Protein AF-A0A086ARB7-F1 (afdb_monomer)

Radius of gyration: 19.6 Å; Cα contacts (8 Å, |Δi|>4): 288; chains: 1; bounding box: 45×46×48 Å

Solvent-accessible surface area (backbone atoms only — not comparable to full-atom values): 13184 Å² total; per-residue (Å²): 110,70,73,57,48,52,70,34,78,66,23,42,64,80,48,73,83,58,99,51,58,70,60,54,51,50,50,41,55,60,58,54,72,45,33,45,99,82,70,42,35,29,56,70,51,27,55,55,72,67,57,75,80,54,95,91,54,55,66,73,56,49,53,54,49,46,54,47,56,52,50,54,48,45,71,75,40,42,68,49,48,52,51,47,32,52,52,50,46,52,51,41,35,50,69,74,30,46,77,52,57,39,68,76,69,42,73,69,55,45,70,55,12,50,39,44,41,88,94,38,72,27,30,59,57,58,44,38,59,80,46,68,63,81,18,41,72,34,68,52,102,88,50,93,62,46,23,55,48,34,67,46,48,35,67,53,50,50,53,32,61,78,35,43,86,41,50,42,53,61,41,87,93,14,44,65,59,29,49,37,51,53,51,51,51,50,53,31,49,77,67,71,34,53,50,76,27,57,38,78,60,63,56,79,61,53,72,69,44,72,46,69,45,84,64,93,70,63,39,74,85,70,67,35,85,53,45,49,64,84,134

pLDDT: mean 86.01, std 12.23, range [46.84, 97.94]

Sequence (231 aa):
MLRNYFNSEFGKYIVYNNDQNEGRITDIIKFSQFLDDEFKIHETLLSIQTRKKSVNEEYNHFIKKLYKDEDDFYKENGQIIEDINLILTLIIFSECASFNPHLILGRILFTGCVSAKPGSVAEDIVSNFTNNESGSIFYSSHSNCNGIINWVTSEDLQLLWLDKENLHSAGKDADKYFSDFYKFIEIAIENDLGVISGTNMNEEVLKLIQPPLSVEIDVKELGLENVINYE

Secondary structure (DSSP, 8-state):
-HHHHHTSHHHHHHTTT-TTHHHHHHHHHHHHTTB-TTS-BBHHHHHHHTPPPPTTS-HHHHHHHHHHHHHHHHHHHHHHHHHHHHHHHHHHHHHT---SSEE---HHHHHHHEEE-TTSHHHHHHHHTT---TTBSS--TT----EEEEEE-HHHHHHHHHTGGGEEESSGGGHHHHHHHHHHHHHHHHTT--EEEEES--HHHHTTS--S------TTTTT-SSEE---

Foldseek 3Di:
DLVVCCVDPNVCVLVVDDPCVVVLVVLLVVQQVQADPVNFAGPQQLCLQVDDDDPPDDPVVSVVVSVVSNVVVCVVCVVSLQSCQSSVQLVCQQPPDAVPKDFDDDPCLLVQWKDFAPPFLLRVQSCQLADDDGRTSADDPNHPHFHFRGKAALVSLVSNVVRVVRMDTNDPVRVLSSVLVVVVSVQCNVVRHIDIHGDNYPVVVSVPRPGPDDDDDPCVVVVRDRIDGDD

Structure (mmCIF, N/CA/C/O backbone):
data_AF-A0A086ARB7-F1
#
_entry.id   AF-A0A086ARB7-F1
#
loop_
_atom_site.group_PDB
_atom_site.id
_atom_site.type_symbol
_atom_site.label_atom_id
_atom_site.label_alt_id
_atom_site.label_comp_id
_atom_site.label_asym_id
_atom_site.label_entity_id
_atom_site.label_seq_id
_atom_site.pdbx_PDB_ins_code
_atom_site.Cartn_x
_atom_site.Cartn_y
_atom_site.Cartn_z
_atom_site.occupancy
_atom_site.B_iso_or_equiv
_atom_site.auth_seq_id
_atom_site.auth_comp_id
_atom_site.auth_asym_id
_atom_site.auth_atom_id
_atom_site.pdbx_PDB_model_num
ATOM 1 N N . MET A 1 1 ? -12.750 10.717 -16.735 1.00 55.62 1 MET A N 1
ATOM 2 C CA . MET A 1 1 ? -12.760 10.849 -15.265 1.00 55.62 1 MET A CA 1
ATOM 3 C C . MET A 1 1 ? -11.477 11.519 -14.769 1.00 55.62 1 MET A C 1
ATOM 5 O O . MET A 1 1 ? -11.572 12.670 -14.378 1.00 55.62 1 MET A O 1
ATOM 9 N N . LEU A 1 2 ? -10.286 10.921 -14.934 1.00 58.00 2 LEU A N 1
ATOM 10 C CA . LEU A 1 2 ? -8.979 11.531 -14.586 1.00 58.00 2 LEU A CA 1
ATOM 11 C C . LEU A 1 2 ? -8.789 12.985 -15.063 1.00 58.00 2 LEU A C 1
ATOM 13 O O . LEU A 1 2 ? -8.459 13.859 -14.270 1.00 58.00 2 LEU A O 1
ATOM 17 N N . ARG A 1 3 ? -9.086 13.287 -16.336 1.00 56.94 3 ARG A N 1
ATOM 18 C CA . ARG A 1 3 ? -8.975 14.657 -16.882 1.00 56.94 3 ARG A CA 1
ATOM 19 C C . ARG A 1 3 ? -9.852 15.688 -16.151 1.00 56.94 3 ARG A C 1
ATOM 21 O O . ARG A 1 3 ? -9.500 16.859 -16.110 1.00 56.94 3 ARG A O 1
ATOM 28 N N . ASN A 1 4 ? -10.969 15.265 -15.555 1.00 61.84 4 ASN A N 1
ATOM 29 C CA . ASN A 1 4 ? -11.823 16.151 -14.762 1.00 61.84 4 ASN A CA 1
ATOM 30 C C . ASN A 1 4 ? -11.209 16.424 -13.379 1.00 61.84 4 ASN A C 1
ATOM 32 O O . ASN A 1 4 ? -11.284 17.561 -12.923 1.00 61.84 4 ASN A O 1
ATOM 36 N N . TYR A 1 5 ? -10.536 15.441 -12.764 1.00 64.00 5 TYR A N 1
ATOM 37 C CA . TYR A 1 5 ? -9.796 15.645 -11.510 1.00 64.00 5 TYR A CA 1
ATOM 38 C C . TYR A 1 5 ? -8.651 16.631 -11.682 1.00 64.00 5 TYR A C 1
ATOM 40 O O . TYR A 1 5 ? -8.533 17.552 -10.883 1.00 64.00 5 TYR A O 1
ATOM 48 N N . PHE A 1 6 ? -7.877 16.517 -12.764 1.00 61.50 6 PHE A N 1
ATOM 49 C CA . PHE A 1 6 ? -6.807 17.471 -13.079 1.00 61.50 6 PHE A CA 1
ATOM 50 C C . PHE A 1 6 ? -7.301 18.915 -13.245 1.00 61.50 6 PHE A C 1
ATOM 52 O O . PHE A 1 6 ? -6.565 19.856 -12.962 1.00 61.50 6 PHE A O 1
ATOM 59 N N . ASN A 1 7 ? -8.554 19.098 -13.664 1.00 60.09 7 ASN A N 1
ATOM 60 C CA . ASN A 1 7 ? -9.166 20.415 -13.832 1.00 60.09 7 ASN A CA 1
ATOM 61 C C . ASN A 1 7 ? -9.850 20.951 -12.557 1.00 60.09 7 ASN A C 1
ATOM 63 O O . ASN A 1 7 ? -10.276 22.110 -12.544 1.00 60.09 7 ASN A O 1
ATOM 67 N N . SER A 1 8 ? -9.965 20.138 -11.501 1.00 63.19 8 SER A N 1
ATOM 68 C CA . SER A 1 8 ? -10.552 20.536 -10.214 1.00 63.19 8 SER A CA 1
ATOM 69 C C . SER A 1 8 ? -9.612 21.456 -9.417 1.00 63.19 8 SER A C 1
ATOM 71 O O . SER A 1 8 ? -8.436 21.594 -9.757 1.00 63.19 8 SER A O 1
ATOM 73 N N . GLU A 1 9 ? -10.102 22.097 -8.348 1.00 59.94 9 GLU A N 1
ATOM 74 C CA . GLU A 1 9 ? -9.229 22.873 -7.446 1.00 59.94 9 GLU A CA 1
ATOM 75 C C . GLU A 1 9 ? -8.104 22.012 -6.854 1.00 59.94 9 GLU A C 1
ATOM 77 O O . GLU A 1 9 ? -6.961 22.462 -6.785 1.00 59.94 9 GLU A O 1
ATOM 82 N N . PHE A 1 10 ? -8.388 20.741 -6.557 1.00 58.12 10 PHE A N 1
ATOM 83 C CA . PHE A 1 10 ? -7.388 19.770 -6.111 1.00 58.12 10 PHE A CA 1
ATOM 84 C C . PHE A 1 10 ? -6.388 19.417 -7.216 1.00 58.12 10 PHE A C 1
ATOM 86 O O . PHE A 1 10 ? -5.183 19.402 -6.978 1.00 58.12 10 PHE A O 1
ATOM 93 N N . GLY A 1 11 ? -6.860 19.220 -8.450 1.00 59.78 11 GLY A N 1
ATOM 94 C CA . GLY A 1 11 ? -5.994 19.002 -9.611 1.00 59.78 11 GLY A CA 1
ATOM 95 C C . GLY A 1 11 ? -5.024 20.157 -9.838 1.00 59.78 11 GLY A C 1
ATOM 96 O O . GLY A 1 11 ? -3.844 19.937 -10.083 1.00 59.78 11 GLY A O 1
ATOM 97 N N . LYS A 1 12 ? -5.482 21.399 -9.657 1.00 58.91 12 LYS A N 1
ATOM 98 C CA . LYS A 1 12 ? -4.626 22.589 -9.743 1.00 58.91 12 LYS A CA 1
ATOM 99 C C . LYS A 1 12 ? -3.573 22.638 -8.633 1.00 58.91 12 LYS A C 1
ATOM 101 O O . LYS A 1 12 ? -2.468 23.089 -8.907 1.00 58.91 12 LYS A O 1
ATOM 106 N N . TYR A 1 13 ? -3.875 22.138 -7.432 1.00 56.09 13 TYR A N 1
ATOM 107 C CA . TYR A 1 13 ? -2.914 22.001 -6.326 1.00 56.09 13 TYR A CA 1
ATOM 108 C C . TYR A 1 13 ? -1.808 20.972 -6.613 1.00 56.09 13 TYR A C 1
ATOM 110 O O . TYR A 1 13 ? -0.644 21.233 -6.324 1.00 56.09 13 TYR A O 1
ATOM 118 N N . ILE A 1 14 ? -2.144 19.839 -7.239 1.00 54.81 14 ILE A N 1
ATOM 119 C CA . ILE A 1 14 ? -1.169 18.826 -7.703 1.00 54.81 14 ILE A CA 1
ATOM 120 C C . ILE A 1 14 ? -0.254 19.401 -8.795 1.00 54.81 14 ILE A C 1
ATOM 122 O O . ILE A 1 14 ? 0.923 19.067 -8.918 1.00 54.81 14 ILE A O 1
ATOM 126 N N . VAL A 1 15 ? -0.821 20.281 -9.614 1.00 56.25 15 VAL A N 1
ATOM 127 C CA . VAL A 1 15 ? -0.238 20.755 -10.865 1.00 56.25 15 VAL A CA 1
ATOM 128 C C . VAL A 1 15 ? 0.381 22.154 -10.723 1.00 56.25 15 VAL A C 1
ATOM 130 O O . VAL A 1 15 ? 0.815 22.727 -11.721 1.00 56.25 15 VAL A O 1
ATOM 133 N N . TYR A 1 16 ? 0.481 22.690 -9.497 1.00 46.84 16 TYR A N 1
ATOM 134 C CA . TYR A 1 16 ? 0.706 24.113 -9.171 1.00 46.84 16 TYR A CA 1
ATOM 135 C C . TYR A 1 16 ? 2.022 24.744 -9.686 1.00 46.84 16 TYR A C 1
ATOM 137 O O . TYR A 1 16 ? 2.371 25.842 -9.276 1.00 46.84 16 TYR A O 1
ATOM 145 N N . ASN A 1 17 ? 2.765 24.109 -10.595 1.00 49.75 17 ASN A N 1
ATOM 146 C CA . ASN A 1 17 ? 3.985 24.665 -11.175 1.00 49.75 17 ASN A CA 1
ATOM 147 C C . ASN A 1 17 ? 4.305 24.269 -12.631 1.00 49.75 17 ASN A C 1
ATOM 149 O O . ASN A 1 17 ? 5.446 24.465 -13.035 1.00 49.75 17 ASN A O 1
ATOM 153 N N . ASN A 1 18 ? 3.385 23.720 -13.440 1.00 51.84 18 ASN A N 1
ATOM 154 C CA . ASN A 1 18 ? 3.776 23.257 -14.783 1.00 51.84 18 ASN A CA 1
ATOM 155 C C . ASN A 1 18 ? 2.955 23.822 -15.951 1.00 51.84 18 ASN A C 1
ATOM 157 O O . ASN A 1 18 ? 1.772 23.550 -16.108 1.00 51.84 18 ASN A O 1
ATOM 161 N N . ASP A 1 19 ? 3.647 24.503 -16.867 1.00 54.16 19 ASP A N 1
ATOM 162 C CA . ASP A 1 19 ? 3.143 24.921 -18.183 1.00 54.16 19 ASP A CA 1
ATOM 163 C C . ASP A 1 19 ? 2.970 23.729 -19.166 1.00 54.16 19 ASP A C 1
ATOM 165 O O . ASP A 1 19 ? 2.645 23.919 -20.337 1.00 54.16 19 ASP A O 1
ATOM 169 N N . GLN A 1 20 ? 3.184 22.480 -18.712 1.00 57.81 20 GLN A N 1
ATOM 170 C CA . GLN A 1 20 ? 3.204 21.249 -19.528 1.00 57.81 20 GLN A CA 1
ATOM 171 C C . GLN A 1 20 ? 2.117 20.215 -19.164 1.00 57.81 20 GLN A C 1
ATOM 173 O O . GLN A 1 20 ? 2.318 19.005 -19.297 1.00 57.81 20 GLN A O 1
ATOM 178 N N . ASN A 1 21 ? 0.946 20.670 -18.716 1.00 69.88 21 ASN A N 1
ATOM 179 C CA . ASN A 1 21 ? -0.111 19.798 -18.176 1.00 69.88 21 ASN A CA 1
ATOM 180 C C . ASN A 1 21 ? -0.584 18.701 -19.130 1.00 69.88 21 ASN A C 1
ATOM 182 O O . ASN A 1 21 ? -0.751 17.560 -18.717 1.00 69.88 21 ASN A O 1
ATOM 186 N N . GLU A 1 22 ? -0.755 19.010 -20.413 1.00 75.12 22 GLU A N 1
ATOM 187 C CA . GLU A 1 22 ? -1.252 18.027 -21.384 1.00 75.12 22 GLU A CA 1
ATOM 188 C C . GLU A 1 22 ? -0.227 16.919 -21.686 1.00 75.12 22 GLU A C 1
ATOM 190 O O . GLU A 1 22 ? -0.613 15.765 -21.874 1.00 75.12 22 GLU A O 1
ATOM 195 N N . GLY A 1 23 ? 1.074 17.238 -21.679 1.00 80.69 23 GLY A N 1
ATOM 196 C CA . GLY A 1 23 ? 2.143 16.250 -21.862 1.00 80.69 23 GLY A CA 1
ATOM 197 C C . GLY A 1 23 ? 2.202 15.265 -20.696 1.00 80.69 23 GLY A C 1
ATOM 198 O O . GLY A 1 23 ? 2.057 14.064 -20.901 1.00 80.69 23 GLY A O 1
ATOM 199 N N . ARG A 1 24 ? 2.272 15.785 -19.463 1.00 79.56 24 ARG A N 1
ATOM 200 C CA . ARG A 1 24 ? 2.295 14.960 -18.241 1.00 79.56 24 ARG A CA 1
ATOM 201 C C . ARG A 1 24 ? 1.061 14.072 -18.113 1.00 79.56 24 ARG A C 1
ATOM 203 O O . ARG A 1 24 ? 1.189 12.884 -17.843 1.00 79.56 24 ARG A O 1
ATOM 210 N N . ILE A 1 25 ? -0.134 14.617 -18.363 1.00 79.88 25 ILE A N 1
ATOM 211 C CA . ILE A 1 25 ? -1.379 13.832 -18.349 1.00 79.88 25 ILE A CA 1
ATOM 212 C C . ILE A 1 25 ? -1.323 12.713 -19.396 1.00 79.88 25 ILE A C 1
ATOM 214 O O . ILE A 1 25 ? -1.734 11.589 -19.117 1.00 79.88 25 ILE A O 1
ATOM 218 N N . THR A 1 26 ? -0.810 13.002 -20.595 1.00 85.44 26 THR A N 1
ATOM 219 C CA . THR A 1 26 ? -0.664 11.997 -21.656 1.00 85.44 26 THR A CA 1
ATOM 220 C C . THR A 1 26 ? 0.284 10.875 -21.237 1.00 85.44 26 THR A C 1
ATOM 222 O O . THR A 1 26 ? -0.020 9.708 -21.483 1.00 85.44 26 THR A O 1
ATOM 225 N N . ASP A 1 27 ? 1.400 11.206 -20.595 1.00 88.19 27 ASP A N 1
ATOM 226 C CA . ASP A 1 27 ? 2.392 10.223 -20.159 1.00 88.19 27 ASP A CA 1
ATOM 227 C C . ASP A 1 27 ? 1.869 9.363 -19.003 1.00 88.19 27 AS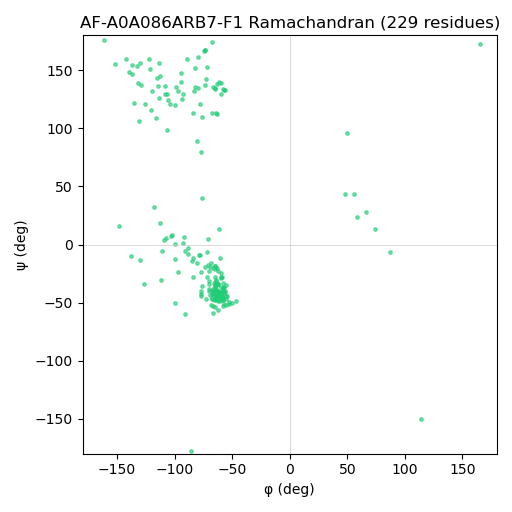P A C 1
ATOM 229 O O . ASP A 1 27 ? 1.998 8.143 -19.057 1.00 88.19 27 ASP A O 1
ATOM 233 N N . ILE A 1 28 ? 1.151 9.957 -18.043 1.00 87.06 28 ILE A N 1
ATOM 234 C CA . ILE A 1 28 ? 0.436 9.220 -16.987 1.00 87.06 28 ILE A CA 1
ATOM 235 C C . ILE A 1 28 ? -0.573 8.243 -17.590 1.00 87.06 28 ILE A C 1
ATOM 237 O O . ILE A 1 28 ? -0.611 7.080 -17.195 1.00 87.06 28 ILE A O 1
ATOM 241 N N . ILE A 1 29 ? -1.383 8.685 -18.559 1.00 87.19 29 ILE A N 1
ATOM 242 C CA . ILE A 1 29 ? -2.377 7.820 -19.209 1.00 87.19 29 ILE A CA 1
ATOM 243 C C . ILE A 1 29 ? -1.691 6.660 -19.934 1.00 87.19 29 ILE A C 1
ATOM 245 O O . ILE A 1 29 ? -2.141 5.528 -19.799 1.00 87.19 29 ILE A O 1
ATOM 249 N N . LYS A 1 30 ? -0.616 6.920 -20.688 1.00 92.25 30 LYS A N 1
ATOM 250 C CA . LYS A 1 30 ? 0.140 5.870 -21.389 1.00 92.25 30 LYS A CA 1
ATOM 251 C C . LYS A 1 30 ? 0.768 4.878 -20.418 1.00 92.25 30 LYS A C 1
ATOM 253 O O . LYS A 1 30 ? 0.667 3.682 -20.644 1.00 92.25 30 LYS A O 1
ATOM 258 N N . PHE A 1 31 ? 1.389 5.365 -19.348 1.00 93.25 31 PHE A N 1
ATOM 259 C CA . PHE A 1 31 ? 1.987 4.518 -18.321 1.00 93.25 31 PHE A CA 1
ATOM 260 C C . PHE A 1 31 ? 0.925 3.651 -17.632 1.00 93.25 31 PHE A C 1
ATOM 262 O O . PHE A 1 31 ? 1.097 2.446 -17.486 1.00 93.25 31 PHE A O 1
ATOM 269 N N . SER A 1 32 ? -0.231 4.240 -17.312 1.00 91.31 32 SER A N 1
ATOM 270 C CA . SER A 1 32 ? -1.340 3.538 -16.654 1.00 91.31 32 SER A CA 1
ATOM 271 C C . SER A 1 32 ? -1.958 2.423 -17.504 1.00 91.31 32 SER A C 1
ATOM 273 O O . SER A 1 32 ? -2.631 1.562 -16.956 1.00 91.31 32 SER A O 1
ATOM 275 N N . GLN A 1 33 ? -1.743 2.401 -18.826 1.00 93.00 33 GLN A N 1
ATOM 276 C CA . GLN A 1 33 ? -2.216 1.309 -19.695 1.00 93.00 33 GLN A CA 1
ATOM 277 C C . GLN A 1 33 ? -1.495 -0.021 -19.448 1.00 93.00 33 GLN A C 1
ATOM 279 O O . GLN A 1 33 ? -1.976 -1.051 -19.912 1.00 93.00 33 GLN A O 1
ATOM 284 N N . PHE A 1 34 ? -0.356 0.009 -18.756 1.00 95.94 34 PHE A N 1
ATOM 285 C CA . PHE A 1 34 ? 0.433 -1.169 -18.391 1.00 95.94 34 PHE A CA 1
ATOM 286 C C . PHE A 1 34 ? 0.332 -1.505 -16.901 1.00 95.94 34 PHE A C 1
ATOM 288 O O . PHE A 1 34 ? 1.062 -2.380 -16.426 1.00 95.94 34 PHE A O 1
ATOM 295 N N . LEU A 1 35 ? -0.523 -0.788 -16.166 1.00 94.25 35 LEU A N 1
ATOM 296 C CA . LEU A 1 35 ? -0.882 -1.152 -14.806 1.00 94.25 35 LEU A CA 1
ATOM 297 C C . LEU A 1 35 ? -1.969 -2.225 -14.823 1.00 9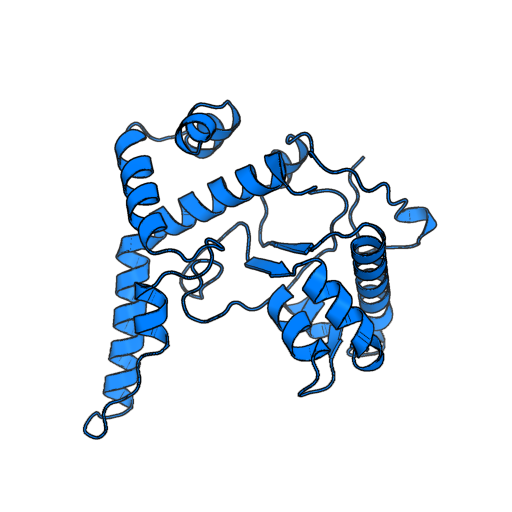4.25 35 LEU A C 1
ATOM 299 O O . LEU A 1 35 ? -2.764 -2.311 -15.760 1.00 94.25 35 LEU A O 1
ATOM 303 N N . ASP A 1 36 ? -1.985 -3.036 -13.776 1.00 93.62 36 ASP A N 1
ATOM 304 C CA . ASP A 1 36 ? -3.074 -3.957 -13.497 1.00 93.62 36 ASP A CA 1
ATOM 305 C C . ASP A 1 36 ? -4.373 -3.227 -13.114 1.00 93.62 36 ASP A C 1
ATOM 307 O O . ASP A 1 36 ? -4.418 -2.005 -12.951 1.00 93.62 36 ASP A O 1
ATOM 311 N N . ASP A 1 37 ? -5.448 -4.000 -12.955 1.00 89.81 37 ASP A N 1
ATOM 312 C CA . ASP A 1 37 ? -6.773 -3.470 -12.613 1.00 89.81 37 ASP A CA 1
ATOM 313 C C . ASP A 1 37 ? -6.796 -2.789 -11.229 1.00 89.81 37 ASP A C 1
ATOM 315 O O . ASP A 1 37 ? -7.663 -1.955 -10.960 1.00 89.81 37 ASP A O 1
ATOM 319 N N . GLU A 1 38 ? -5.824 -3.108 -10.368 1.00 87.88 38 GLU A N 1
ATOM 320 C CA . GLU A 1 38 ? -5.623 -2.470 -9.067 1.00 87.88 38 GLU A CA 1
ATOM 321 C C . GLU A 1 38 ? -4.728 -1.224 -9.124 1.00 87.88 38 GLU A C 1
ATOM 323 O O . GLU A 1 38 ? 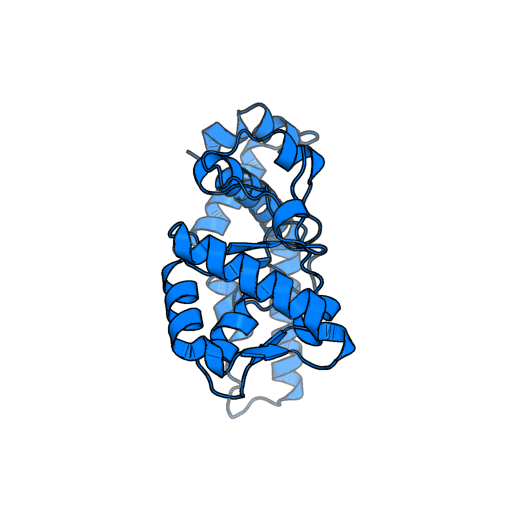-4.552 -0.567 -8.107 1.00 87.88 38 GLU A O 1
ATOM 328 N N . PHE A 1 39 ? -4.167 -0.845 -10.274 1.00 88.62 39 PHE A N 1
ATOM 329 C CA . PHE A 1 39 ? -3.229 0.280 -10.390 1.00 88.62 39 PHE A CA 1
ATOM 330 C C . PHE A 1 39 ? -1.969 0.151 -9.506 1.00 88.62 39 PHE A C 1
ATOM 332 O O . PHE A 1 39 ? -1.340 1.160 -9.178 1.00 88.62 39 PHE A O 1
ATOM 339 N N . LYS A 1 40 ? -1.581 -1.073 -9.129 1.00 89.00 40 LYS A N 1
ATOM 340 C CA . LYS A 1 40 ? -0.394 -1.379 -8.314 1.00 89.00 40 LYS A CA 1
ATOM 341 C C . LYS A 1 40 ? 0.769 -1.846 -9.166 1.00 89.00 40 LYS A C 1
ATOM 343 O O . LYS A 1 40 ? 1.885 -1.353 -9.008 1.00 89.00 40 LYS A O 1
ATOM 348 N N . ILE A 1 41 ? 0.524 -2.818 -10.038 1.00 92.88 41 ILE A N 1
ATOM 349 C CA . ILE A 1 41 ? 1.572 -3.611 -10.676 1.00 92.88 41 ILE A CA 1
ATOM 350 C C . ILE A 1 41 ? 1.764 -3.157 -12.116 1.00 92.88 41 ILE A C 1
ATOM 352 O O . ILE A 1 41 ? 0.851 -3.251 -12.927 1.00 92.88 41 ILE A O 1
ATOM 356 N N . HIS A 1 42 ? 2.973 -2.712 -12.459 1.00 95.56 42 HIS A N 1
ATOM 357 C CA . HIS A 1 42 ? 3.334 -2.368 -13.830 1.00 95.56 42 HIS A CA 1
ATOM 358 C C . HIS A 1 42 ? 3.980 -3.559 -14.547 1.00 95.56 42 HIS A C 1
ATOM 360 O O . HIS A 1 42 ? 5.018 -4.066 -14.113 1.00 95.56 42 HIS A O 1
ATOM 366 N N . GLU A 1 43 ? 3.438 -3.950 -15.705 1.00 96.94 43 GLU A N 1
ATOM 367 C CA . GLU A 1 43 ? 3.850 -5.143 -16.464 1.00 96.94 43 GLU A CA 1
ATOM 368 C C . GLU A 1 43 ? 5.366 -5.190 -16.738 1.00 96.94 43 GLU A C 1
ATOM 370 O O . GLU A 1 43 ? 6.034 -6.186 -16.453 1.00 96.94 43 GLU A O 1
ATOM 375 N N . THR A 1 44 ? 5.942 -4.092 -17.242 1.00 96.19 44 THR A N 1
ATOM 376 C CA . THR A 1 44 ? 7.388 -4.014 -17.519 1.00 96.19 44 THR A CA 1
ATOM 377 C C . THR A 1 44 ? 8.234 -4.205 -16.261 1.00 96.19 44 THR A C 1
ATOM 379 O O . THR A 1 44 ? 9.198 -4.971 -16.286 1.00 96.19 44 THR A O 1
ATOM 382 N N . LEU A 1 45 ? 7.879 -3.547 -15.153 1.00 95.00 45 LEU A N 1
ATOM 383 C CA . LEU A 1 45 ? 8.626 -3.653 -13.901 1.00 95.00 45 LEU A CA 1
ATOM 384 C C . LEU A 1 45 ? 8.526 -5.070 -13.327 1.00 95.00 45 LEU A C 1
ATOM 386 O O . LEU A 1 45 ? 9.541 -5.639 -12.924 1.00 95.00 45 LEU A O 1
ATOM 390 N N . LEU A 1 46 ? 7.334 -5.676 -13.382 1.00 96.06 46 LEU A N 1
ATOM 391 C CA . LEU A 1 46 ? 7.118 -7.071 -13.008 1.00 96.06 46 LEU A CA 1
ATOM 392 C C . LEU A 1 46 ? 8.009 -8.003 -13.838 1.00 96.06 46 LEU A C 1
ATOM 394 O O . LEU A 1 46 ? 8.687 -8.870 -13.283 1.00 96.06 46 LEU A O 1
ATOM 398 N N . SER A 1 47 ? 8.054 -7.816 -15.161 1.00 96.81 47 SER A N 1
ATOM 399 C CA . SER A 1 47 ? 8.885 -8.634 -16.049 1.00 96.81 47 SER A CA 1
ATOM 400 C C . SER A 1 47 ? 10.378 -8.494 -15.754 1.00 96.81 47 SER A C 1
ATOM 402 O O . SER A 1 47 ? 11.118 -9.465 -15.938 1.00 96.81 47 SER A O 1
ATOM 404 N N . ILE A 1 48 ? 10.835 -7.309 -15.342 1.00 95.50 48 ILE A N 1
ATOM 405 C CA . ILE A 1 48 ? 12.221 -7.090 -14.924 1.00 95.50 48 ILE A CA 1
ATOM 406 C C . ILE A 1 48 ? 12.472 -7.874 -13.634 1.00 95.50 48 ILE A C 1
ATOM 408 O O . ILE A 1 48 ? 13.299 -8.785 -13.637 1.00 95.50 48 ILE A O 1
ATOM 412 N N . GLN A 1 49 ? 11.710 -7.590 -12.576 1.00 93.19 49 GLN A N 1
ATOM 413 C CA . GLN A 1 49 ? 11.929 -8.120 -11.224 1.00 93.19 49 GLN A CA 1
ATOM 414 C C . GLN A 1 49 ? 11.762 -9.642 -11.122 1.00 93.19 49 GLN A C 1
ATOM 416 O O . GLN A 1 49 ? 12.455 -10.299 -10.346 1.00 93.19 49 GLN A O 1
ATOM 421 N N . THR A 1 50 ? 10.891 -10.231 -11.943 1.00 95.44 50 THR A N 1
ATOM 422 C CA . THR A 1 50 ? 10.641 -11.684 -11.957 1.00 95.44 50 THR A CA 1
ATOM 423 C C . THR A 1 50 ? 11.501 -12.449 -12.964 1.00 95.44 50 THR A C 1
ATOM 425 O O . THR A 1 50 ? 11.386 -13.678 -13.082 1.00 95.44 50 THR A O 1
ATOM 428 N N . ARG A 1 51 ? 12.388 -11.759 -13.698 1.00 95.44 51 ARG A N 1
ATOM 429 C CA . ARG A 1 51 ? 13.258 -12.390 -14.694 1.00 95.44 51 ARG A CA 1
ATOM 430 C C . ARG A 1 51 ? 14.074 -13.510 -14.054 1.00 95.44 51 ARG A C 1
ATOM 432 O O . ARG A 1 51 ? 14.721 -13.329 -13.029 1.00 95.44 51 ARG A O 1
ATOM 439 N N . LYS A 1 52 ? 14.123 -14.671 -14.709 1.00 95.06 52 LYS A N 1
ATOM 440 C CA . LYS A 1 52 ? 14.936 -15.812 -14.262 1.00 95.06 52 LYS A CA 1
ATOM 441 C C . LYS A 1 52 ? 16.300 -15.816 -14.947 1.00 95.06 52 LYS A C 1
ATOM 443 O O . LYS A 1 52 ? 16.397 -15.574 -16.150 1.00 95.06 52 LYS A O 1
ATOM 448 N N . LYS A 1 53 ? 17.350 -16.141 -14.186 1.00 95.69 53 LYS A N 1
ATOM 449 C CA . LYS A 1 53 ? 18.710 -16.334 -14.709 1.00 95.69 53 LYS A CA 1
ATOM 450 C C . LYS A 1 53 ? 18.718 -17.430 -15.774 1.00 95.69 53 LYS A C 1
ATOM 452 O O . LYS A 1 53 ? 18.195 -18.522 -15.546 1.00 95.69 53 LYS A O 1
ATOM 457 N N . SER A 1 54 ? 19.382 -17.186 -16.900 1.00 93.69 54 SER A N 1
ATOM 458 C CA . SER A 1 54 ? 19.594 -18.240 -17.900 1.00 93.69 54 SER A CA 1
ATOM 459 C C . SER A 1 54 ? 20.617 -19.278 -17.415 1.00 93.69 54 SER A C 1
ATOM 461 O O . SER A 1 54 ? 21.518 -18.970 -16.629 1.00 93.69 54 SER A O 1
ATOM 463 N N . VAL A 1 55 ? 20.526 -20.523 -17.898 1.00 94.06 55 VAL A N 1
ATOM 464 C CA . VAL A 1 55 ? 21.428 -21.621 -17.477 1.00 94.06 55 VAL A CA 1
ATOM 465 C C . VAL A 1 55 ? 22.903 -21.258 -17.701 1.00 94.06 55 VAL A C 1
ATOM 467 O O . VAL A 1 55 ? 23.723 -21.478 -16.815 1.00 94.06 55 VAL A O 1
ATOM 470 N N . ASN A 1 56 ? 23.207 -20.605 -18.826 1.00 94.38 56 ASN A N 1
ATOM 471 C CA . ASN A 1 56 ? 24.570 -20.254 -19.248 1.00 94.38 56 ASN A CA 1
ATOM 472 C C . ASN A 1 56 ? 25.037 -18.858 -18.792 1.00 94.38 56 ASN A C 1
ATOM 474 O O . ASN A 1 56 ? 26.079 -18.385 -19.234 1.00 94.38 56 ASN A O 1
ATOM 478 N N . GLU A 1 57 ? 24.253 -18.162 -17.970 1.00 95.38 57 GLU A N 1
ATOM 479 C CA . GLU A 1 57 ? 24.566 -16.806 -17.516 1.00 95.38 57 GLU A CA 1
ATOM 480 C C . GLU A 1 57 ? 25.226 -16.828 -16.132 1.00 95.38 57 GLU A C 1
ATOM 482 O O . GLU A 1 57 ? 24.730 -17.472 -15.203 1.00 95.38 57 GLU A O 1
ATOM 487 N N . GLU A 1 58 ? 26.327 -16.098 -15.972 1.00 96.06 58 GLU A N 1
ATOM 488 C CA . GLU A 1 58 ? 26.980 -15.908 -14.675 1.00 96.06 58 GLU A CA 1
ATOM 489 C C . GLU A 1 58 ? 26.076 -15.126 -13.713 1.00 96.06 58 GLU A C 1
ATOM 491 O O . GLU A 1 58 ? 25.526 -14.085 -14.076 1.00 96.06 58 GLU A O 1
ATOM 496 N N . TYR A 1 59 ? 25.964 -15.576 -12.459 1.00 95.38 59 TYR A N 1
ATOM 497 C CA . TYR A 1 59 ? 25.080 -14.950 -11.461 1.00 95.38 59 TYR A CA 1
ATOM 498 C C . TYR A 1 59 ? 25.364 -13.451 -11.280 1.00 95.38 59 TYR A C 1
ATOM 500 O O . TYR A 1 59 ? 24.452 -12.628 -11.298 1.00 95.38 59 TYR A O 1
ATOM 508 N N . ASN A 1 60 ? 26.644 -13.080 -11.191 1.00 96.19 60 ASN A N 1
ATOM 509 C CA . ASN A 1 60 ? 27.052 -11.682 -11.041 1.00 96.19 60 ASN A CA 1
ATOM 510 C C . ASN A 1 60 ? 26.686 -10.819 -12.254 1.00 96.19 60 ASN A C 1
ATOM 512 O O . ASN A 1 60 ? 26.457 -9.621 -12.100 1.00 96.19 60 ASN A O 1
ATOM 516 N N . HIS A 1 61 ? 26.662 -11.398 -13.458 1.00 95.44 61 HIS A N 1
ATOM 517 C CA . HIS A 1 61 ? 26.233 -10.683 -14.657 1.00 95.44 61 HIS A CA 1
ATOM 518 C C . HIS A 1 61 ? 24.717 -10.477 -14.644 1.00 95.44 61 HIS A C 1
ATOM 520 O O . HIS A 1 61 ? 24.258 -9.350 -14.820 1.00 95.44 61 HIS A O 1
ATOM 526 N N . PHE A 1 62 ? 23.971 -11.540 -14.340 1.00 96.75 62 PHE A N 1
ATOM 527 C CA . PHE A 1 62 ? 22.516 -11.517 -14.230 1.00 96.75 62 PHE A CA 1
ATOM 528 C C . PHE A 1 62 ? 22.017 -10.461 -13.236 1.00 96.75 62 PHE A C 1
ATOM 530 O O . PHE A 1 62 ? 21.199 -9.617 -13.600 1.00 96.75 62 PHE A O 1
ATOM 537 N N . ILE A 1 63 ? 22.548 -10.461 -12.008 1.00 95.44 63 ILE A N 1
ATOM 538 C CA . ILE A 1 63 ? 22.141 -9.516 -10.958 1.00 95.44 63 ILE A CA 1
ATOM 539 C C . ILE A 1 63 ? 22.497 -8.073 -11.330 1.00 95.44 63 ILE A C 1
ATOM 541 O O . ILE A 1 63 ? 21.671 -7.179 -11.181 1.00 95.44 63 ILE A O 1
ATOM 545 N N . LYS A 1 64 ? 23.694 -7.828 -11.882 1.00 95.69 64 LYS A N 1
ATOM 546 C CA . LYS A 1 64 ? 24.071 -6.482 -12.350 1.00 95.69 64 LYS A CA 1
ATOM 547 C C . LYS A 1 64 ? 23.148 -5.980 -13.452 1.00 95.69 64 LYS A C 1
ATOM 549 O O . LYS A 1 64 ? 22.808 -4.803 -13.466 1.00 95.69 64 LYS A O 1
ATOM 554 N N . LYS A 1 65 ? 22.765 -6.861 -14.377 1.00 95.69 65 LYS A N 1
ATOM 555 C CA . LYS A 1 65 ? 21.825 -6.521 -15.439 1.00 95.69 65 LYS A CA 1
ATOM 556 C C . LYS A 1 65 ? 20.436 -6.245 -14.868 1.00 95.69 65 LYS A C 1
ATOM 558 O O . LYS A 1 65 ? 19.813 -5.292 -15.294 1.00 95.69 65 LYS A O 1
ATOM 563 N N . LEU A 1 66 ? 19.971 -7.048 -13.909 1.00 94.88 66 LEU A N 1
ATOM 564 C CA . LEU A 1 66 ? 18.671 -6.868 -13.256 1.00 94.88 66 LEU A CA 1
ATOM 565 C C . LEU A 1 66 ? 18.576 -5.486 -12.602 1.00 94.88 66 LEU A C 1
ATOM 567 O O . LEU A 1 66 ? 17.691 -4.716 -12.949 1.00 94.88 66 LEU A O 1
ATOM 571 N N . TYR A 1 67 ? 19.550 -5.137 -11.758 1.00 93.44 67 TYR A N 1
ATOM 572 C CA . TYR A 1 67 ? 19.580 -3.824 -11.111 1.00 93.44 67 TYR A CA 1
ATOM 573 C C . TYR A 1 67 ? 19.713 -2.671 -12.097 1.00 93.44 67 TYR A C 1
ATOM 575 O O . TYR A 1 67 ? 19.137 -1.614 -11.872 1.00 93.44 67 TYR A O 1
ATOM 583 N N . LYS A 1 68 ? 20.460 -2.860 -13.190 1.00 95.38 68 LYS A N 1
ATOM 584 C CA . LYS A 1 68 ? 20.543 -1.845 -14.238 1.00 95.38 68 LYS A CA 1
ATOM 585 C C . LYS A 1 68 ? 19.193 -1.638 -14.926 1.00 95.38 68 LYS A C 1
ATOM 587 O O . LYS A 1 68 ? 18.800 -0.498 -15.113 1.00 95.38 68 LYS A O 1
ATOM 592 N N . ASP A 1 69 ? 18.508 -2.718 -15.295 1.00 96.00 69 ASP A N 1
ATOM 593 C CA . ASP A 1 69 ? 17.213 -2.636 -15.973 1.00 96.00 69 ASP A CA 1
ATOM 594 C C . ASP A 1 69 ? 16.157 -1.975 -15.056 1.00 96.00 69 ASP A C 1
ATOM 596 O O . ASP A 1 69 ? 15.364 -1.164 -15.525 1.00 96.00 69 ASP A O 1
ATOM 600 N N . GLU A 1 70 ? 16.181 -2.258 -13.745 1.00 93.44 70 GLU A N 1
ATOM 601 C CA . GLU A 1 70 ? 15.335 -1.568 -12.754 1.00 93.44 70 GLU A CA 1
ATOM 602 C C . GLU A 1 70 ? 15.672 -0.074 -12.635 1.00 93.44 70 GLU A C 1
ATOM 604 O O . GLU A 1 70 ? 14.778 0.767 -12.668 1.00 93.44 70 GLU A O 1
ATOM 609 N N . ASP A 1 71 ? 16.955 0.271 -12.511 1.00 92.81 71 ASP A N 1
ATOM 610 C CA . ASP A 1 71 ? 17.416 1.661 -12.413 1.00 92.81 71 ASP A CA 1
ATOM 611 C C . ASP A 1 71 ? 17.068 2.463 -13.679 1.00 92.81 71 ASP A C 1
ATOM 613 O O . ASP A 1 71 ? 16.585 3.591 -13.586 1.00 92.81 71 ASP A O 1
ATOM 617 N N . ASP A 1 72 ? 17.233 1.869 -14.863 1.00 94.69 72 ASP A N 1
ATOM 618 C CA . ASP A 1 72 ? 16.835 2.477 -16.135 1.00 94.69 72 ASP A CA 1
ATOM 619 C C . ASP A 1 72 ? 15.304 2.695 -16.185 1.00 94.69 72 ASP A C 1
ATOM 621 O O . ASP A 1 72 ? 14.860 3.778 -16.575 1.00 94.69 72 ASP A O 1
ATOM 625 N N . PHE A 1 73 ? 14.495 1.741 -15.698 1.00 94.44 73 PHE A N 1
ATOM 626 C CA . PHE A 1 73 ? 13.037 1.900 -15.595 1.00 94.44 73 PHE A CA 1
ATOM 627 C C . PHE A 1 73 ? 12.640 3.077 -14.692 1.00 94.44 73 PHE A C 1
ATOM 629 O O . PHE A 1 73 ? 11.823 3.908 -15.098 1.00 94.44 73 PHE A O 1
ATOM 636 N N . TYR A 1 74 ? 13.216 3.186 -13.490 1.00 91.12 74 TYR A N 1
ATOM 637 C CA . TYR A 1 74 ? 12.903 4.286 -12.568 1.00 91.12 74 TYR A CA 1
ATOM 638 C C . TYR A 1 74 ? 13.440 5.635 -13.050 1.00 91.12 74 TYR A C 1
ATOM 640 O O . TYR A 1 74 ? 12.806 6.659 -12.812 1.00 91.12 74 TYR A O 1
ATOM 648 N N . LYS A 1 75 ? 14.567 5.668 -13.766 1.00 90.75 75 LYS A N 1
ATOM 649 C CA . LYS A 1 75 ? 15.068 6.902 -14.391 1.00 90.75 75 LYS A CA 1
ATOM 650 C C . LYS A 1 75 ? 14.139 7.425 -15.476 1.00 90.75 75 LYS A C 1
ATOM 652 O O . LYS A 1 75 ? 13.990 8.636 -15.604 1.00 90.75 75 LYS A O 1
ATOM 657 N N . GLU A 1 76 ? 13.539 6.531 -16.255 1.00 91.81 76 GLU A N 1
ATOM 658 C CA . GLU A 1 76 ? 12.608 6.901 -17.320 1.00 91.81 76 GLU A CA 1
ATOM 659 C C . GLU A 1 76 ? 11.224 7.275 -16.772 1.00 91.81 76 GLU A C 1
ATOM 661 O O . GLU A 1 76 ? 10.626 8.249 -17.226 1.00 91.81 76 GLU A O 1
ATOM 666 N N . ASN A 1 77 ? 10.733 6.545 -15.765 1.00 91.00 77 ASN A N 1
ATOM 667 C CA . ASN A 1 77 ? 9.336 6.631 -15.325 1.00 91.00 77 ASN A CA 1
ATOM 668 C C . ASN A 1 77 ? 9.136 7.275 -13.945 1.00 91.00 77 ASN A C 1
ATOM 670 O O . ASN A 1 77 ? 7.997 7.491 -13.539 1.00 91.00 77 ASN A O 1
ATOM 674 N N . GLY A 1 78 ? 10.205 7.604 -13.215 1.00 86.81 78 GLY A N 1
ATOM 675 C CA . GLY A 1 78 ? 10.134 8.034 -11.813 1.00 86.81 78 GLY A CA 1
ATOM 676 C C . GLY A 1 78 ? 9.202 9.221 -11.573 1.00 86.81 78 GLY A C 1
ATOM 677 O O . GLY A 1 78 ? 8.366 9.166 -10.677 1.00 86.81 78 GLY A O 1
ATOM 678 N N . GLN A 1 79 ? 9.260 10.250 -12.424 1.00 84.44 79 GLN A N 1
ATOM 679 C CA . GLN A 1 79 ? 8.357 11.403 -12.305 1.00 84.44 79 GLN A CA 1
ATOM 680 C C . GLN A 1 79 ? 6.890 11.027 -12.555 1.00 84.44 79 GLN A C 1
ATOM 682 O O . GLN A 1 79 ? 5.998 11.551 -11.894 1.00 84.44 79 GLN A O 1
ATOM 687 N N . ILE A 1 80 ? 6.631 10.120 -13.503 1.00 87.38 80 ILE A N 1
ATOM 688 C CA . ILE A 1 80 ? 5.273 9.657 -13.813 1.00 87.38 80 ILE A CA 1
ATOM 689 C C . ILE A 1 80 ? 4.709 8.879 -12.619 1.00 87.38 80 ILE A C 1
ATOM 691 O O . ILE A 1 80 ? 3.558 9.083 -12.246 1.00 87.38 80 ILE A O 1
ATOM 695 N N . ILE A 1 81 ? 5.531 8.036 -11.988 1.00 87.81 81 ILE A N 1
ATOM 696 C CA . ILE A 1 81 ? 5.167 7.279 -10.784 1.00 87.81 81 ILE A CA 1
ATOM 697 C C . ILE A 1 81 ? 4.858 8.225 -9.616 1.00 87.81 81 ILE A C 1
ATOM 699 O O . ILE A 1 81 ? 3.840 8.059 -8.949 1.00 87.81 81 ILE A O 1
ATOM 703 N N . GLU A 1 82 ? 5.688 9.248 -9.384 1.00 83.00 82 GLU A N 1
ATOM 704 C CA . GLU A 1 82 ? 5.424 10.261 -8.352 1.00 83.00 82 GLU A CA 1
ATOM 705 C C . GLU A 1 82 ? 4.098 10.995 -8.591 1.00 83.00 82 GLU A C 1
ATOM 707 O O . GLU A 1 82 ? 3.308 11.175 -7.660 1.00 83.00 82 GLU A O 1
ATOM 712 N N . ASP A 1 83 ? 3.827 11.368 -9.843 1.00 81.31 83 ASP A N 1
ATOM 713 C CA . ASP A 1 83 ? 2.584 12.035 -10.220 1.00 81.31 83 ASP A CA 1
ATOM 714 C C . ASP A 1 83 ? 1.373 11.121 -9.980 1.00 81.31 83 ASP A C 1
ATOM 716 O O . ASP A 1 83 ? 0.390 11.549 -9.369 1.00 81.31 83 ASP A O 1
ATOM 720 N N . ILE A 1 84 ? 1.453 9.855 -10.410 1.00 84.94 84 ILE A N 1
ATOM 721 C CA . ILE A 1 84 ? 0.404 8.850 -10.194 1.00 84.94 84 ILE A CA 1
ATOM 722 C C . ILE A 1 84 ? 0.125 8.669 -8.705 1.00 84.94 84 ILE A C 1
ATOM 724 O O . ILE A 1 84 ? -1.038 8.731 -8.315 1.00 84.94 84 ILE A O 1
ATOM 728 N N . ASN A 1 85 ? 1.153 8.509 -7.868 1.00 82.69 85 ASN A N 1
ATOM 729 C CA . ASN A 1 85 ? 0.970 8.293 -6.430 1.00 82.69 85 ASN A CA 1
ATOM 730 C C . ASN A 1 85 ? 0.214 9.449 -5.771 1.00 82.69 85 ASN A C 1
ATOM 732 O O . ASN A 1 85 ? -0.678 9.224 -4.949 1.00 82.69 85 ASN A O 1
ATOM 736 N N . LEU A 1 86 ? 0.528 10.686 -6.158 1.00 79.56 86 LEU A N 1
ATOM 737 C CA . LEU A 1 86 ? -0.153 11.869 -5.648 1.00 79.56 86 LEU A CA 1
ATOM 738 C C . LEU A 1 86 ? -1.616 11.934 -6.111 1.00 79.56 86 LEU A C 1
ATOM 740 O O . LEU A 1 86 ? -2.513 12.174 -5.303 1.00 79.56 86 LEU A O 1
ATOM 744 N N . ILE A 1 87 ? -1.871 11.706 -7.401 1.00 80.56 87 ILE A N 1
ATOM 745 C CA . ILE A 1 87 ? -3.223 11.778 -7.972 1.00 80.56 87 ILE A CA 1
ATOM 746 C C . ILE A 1 87 ? -4.103 10.654 -7.437 1.00 80.56 87 ILE A C 1
ATOM 748 O O . ILE A 1 87 ? -5.237 10.906 -7.037 1.00 80.56 87 ILE A O 1
ATOM 752 N N . LEU A 1 88 ? -3.587 9.427 -7.419 1.00 84.50 88 LEU A N 1
ATOM 753 C CA . LEU A 1 88 ? -4.321 8.257 -6.963 1.00 84.50 88 LEU A CA 1
ATOM 754 C C . LEU A 1 88 ? -4.702 8.393 -5.490 1.00 84.50 88 LEU A C 1
ATOM 756 O O . LEU A 1 88 ? -5.848 8.125 -5.144 1.00 84.50 88 LEU A O 1
ATOM 760 N N . THR A 1 89 ? -3.790 8.896 -4.652 1.00 85.50 89 THR A N 1
ATOM 761 C CA . THR A 1 89 ? -4.091 9.229 -3.254 1.00 85.50 89 THR A CA 1
ATOM 762 C C . THR A 1 89 ? -5.317 10.140 -3.169 1.00 85.50 89 THR A C 1
ATOM 764 O O . THR A 1 89 ? -6.276 9.838 -2.468 1.00 85.50 89 THR A O 1
ATOM 767 N N . LEU A 1 90 ? -5.337 11.233 -3.929 1.00 81.00 90 LEU A N 1
ATOM 768 C CA . LEU A 1 90 ? -6.445 12.188 -3.878 1.00 81.00 90 LEU A CA 1
ATOM 769 C C . LEU A 1 90 ? -7.753 11.613 -4.425 1.00 81.00 90 LEU A C 1
ATOM 771 O O . LEU A 1 90 ? -8.810 11.867 -3.853 1.00 81.00 90 LEU A O 1
ATOM 775 N N . ILE A 1 91 ? -7.698 10.825 -5.500 1.00 83.75 91 ILE A N 1
ATOM 776 C CA . ILE A 1 91 ? -8.882 10.148 -6.047 1.00 83.75 91 ILE A CA 1
ATOM 777 C C . ILE A 1 91 ? -9.452 9.179 -5.006 1.00 83.75 91 ILE A C 1
ATOM 779 O O . ILE A 1 91 ? -10.640 9.233 -4.708 1.00 83.75 91 ILE A O 1
ATOM 783 N N . ILE A 1 92 ? -8.614 8.342 -4.394 1.00 88.31 92 ILE A N 1
ATOM 784 C CA . ILE A 1 92 ? -9.066 7.346 -3.417 1.00 88.31 92 ILE A CA 1
ATOM 785 C C . ILE A 1 92 ? -9.710 8.014 -2.200 1.00 88.31 92 ILE A C 1
ATOM 787 O O . ILE A 1 92 ? -10.807 7.625 -1.811 1.00 88.31 92 ILE A O 1
ATOM 791 N N . PHE A 1 93 ? -9.091 9.048 -1.626 1.00 87.50 93 PHE A N 1
ATOM 792 C CA . PHE A 1 93 ? -9.659 9.734 -0.458 1.00 87.50 93 PHE A CA 1
ATOM 793 C C . PHE A 1 93 ? -10.861 10.632 -0.782 1.00 87.50 93 PHE A C 1
ATOM 795 O O . PHE A 1 93 ? -11.636 10.938 0.117 1.00 87.50 93 PHE A O 1
ATOM 802 N N . SER A 1 94 ? -11.052 11.046 -2.039 1.00 83.69 94 SER A N 1
ATOM 803 C CA . SER A 1 94 ? -12.258 11.793 -2.438 1.00 83.69 94 SER A CA 1
ATOM 804 C C . SER A 1 94 ? -13.451 10.897 -2.760 1.00 83.69 94 SER A C 1
ATOM 806 O O . SER A 1 94 ? -14.583 11.320 -2.551 1.00 83.69 94 SER A O 1
ATOM 808 N N . GLU A 1 95 ? -13.216 9.665 -3.215 1.00 85.25 95 GLU A N 1
ATOM 809 C CA . GLU A 1 95 ? -14.291 8.792 -3.707 1.00 85.25 95 GLU A CA 1
ATOM 810 C C . GLU A 1 95 ? -14.567 7.569 -2.828 1.00 85.25 95 GLU A C 1
ATOM 812 O O . GLU A 1 95 ? -15.711 7.125 -2.752 1.00 85.25 95 GLU A O 1
ATOM 817 N N . CYS A 1 96 ? -13.553 7.036 -2.135 1.00 88.69 96 CYS A N 1
ATOM 818 C CA . CYS A 1 96 ? -13.624 5.692 -1.555 1.00 88.69 96 CYS A CA 1
ATOM 819 C C . CYS A 1 96 ? -13.054 5.542 -0.136 1.00 88.69 96 CYS A C 1
ATOM 821 O O . CYS A 1 96 ? -13.212 4.473 0.442 1.00 88.69 96 CYS A O 1
ATOM 823 N N . ALA A 1 97 ? -12.358 6.534 0.423 1.00 90.94 97 ALA A N 1
ATOM 824 C CA . ALA A 1 97 ? -11.649 6.380 1.695 1.00 90.94 97 ALA A CA 1
ATOM 825 C C . ALA A 1 97 ? -11.832 7.583 2.621 1.00 90.94 97 ALA A C 1
ATOM 827 O O . ALA A 1 97 ? -12.034 8.706 2.169 1.00 90.94 97 ALA A O 1
ATOM 828 N N . SER A 1 98 ? -11.704 7.351 3.928 1.00 90.25 98 SER A N 1
ATOM 829 C CA . SER A 1 98 ? -11.578 8.420 4.920 1.00 90.25 98 SER A CA 1
ATOM 830 C C . SER A 1 98 ? -10.160 8.457 5.467 1.00 90.25 98 SER A C 1
ATOM 832 O O . SER A 1 98 ? -9.586 7.417 5.782 1.00 90.25 98 SER A O 1
ATOM 834 N N . PHE A 1 99 ? -9.599 9.659 5.596 1.00 88.31 99 PHE A N 1
ATOM 835 C CA . PHE A 1 99 ? -8.303 9.859 6.249 1.00 88.31 99 PHE A CA 1
ATOM 836 C C . PHE A 1 99 ? -8.402 9.792 7.780 1.00 88.31 99 PHE A C 1
ATOM 838 O O . PHE A 1 99 ? -7.418 9.482 8.451 1.00 88.31 99 PHE A O 1
ATOM 845 N N . ASN A 1 100 ? -9.591 10.052 8.331 1.00 88.38 100 ASN A N 1
ATOM 846 C CA . ASN A 1 100 ? -9.858 9.964 9.760 1.00 88.38 100 ASN A CA 1
ATOM 847 C C . ASN A 1 100 ? -10.861 8.848 10.071 1.00 88.38 100 ASN A C 1
ATOM 849 O O . ASN A 1 100 ? -11.901 8.774 9.406 1.00 88.38 100 ASN A O 1
ATOM 853 N N . PRO A 1 101 ? -10.615 8.040 11.111 1.00 90.75 101 PRO A N 1
ATOM 854 C CA . PRO A 1 101 ? -9.376 7.939 11.894 1.00 90.75 101 PRO A CA 1
ATOM 855 C C . PRO A 1 101 ? -8.304 7.095 11.180 1.00 90.75 101 PRO A C 1
ATOM 857 O O . PRO A 1 101 ? -8.626 6.284 10.315 1.00 90.75 101 PRO A O 1
ATOM 860 N N . HIS A 1 102 ? -7.034 7.231 11.571 1.00 92.31 102 HIS A N 1
ATOM 861 C CA . HIS A 1 102 ? -5.946 6.392 11.052 1.00 92.31 102 HIS A CA 1
ATOM 862 C C . HIS A 1 102 ? -4.975 5.932 12.145 1.00 92.31 102 HIS A C 1
ATOM 864 O O . HIS A 1 102 ? -4.695 6.649 13.104 1.00 92.31 102 HIS A O 1
ATOM 870 N N . LEU A 1 103 ? -4.435 4.723 11.987 1.00 93.69 103 LEU A N 1
ATOM 871 C CA . LEU A 1 103 ? -3.381 4.175 12.842 1.00 93.69 103 LEU A CA 1
ATOM 872 C C . LEU A 1 103 ? -2.009 4.693 12.386 1.00 93.69 103 LEU A C 1
ATOM 874 O O . LEU A 1 103 ? -1.695 4.664 11.196 1.00 93.69 103 LEU A O 1
ATOM 878 N N . ILE A 1 104 ? -1.157 5.108 13.326 1.00 90.56 104 ILE A N 1
ATOM 879 C CA . ILE A 1 104 ? 0.229 5.485 13.025 1.00 90.56 104 ILE A CA 1
ATOM 880 C C . ILE A 1 104 ? 0.976 4.261 12.487 1.00 90.56 104 ILE A C 1
ATOM 882 O O . ILE A 1 104 ? 1.255 3.306 13.217 1.00 90.56 104 ILE A O 1
ATOM 886 N N . LEU A 1 105 ? 1.350 4.310 11.211 1.00 82.75 105 LEU A N 1
ATOM 887 C CA . LEU A 1 105 ? 2.092 3.251 10.539 1.00 82.75 105 LEU A CA 1
ATOM 888 C C . LEU A 1 105 ? 3.547 3.684 10.324 1.00 82.75 105 LEU A C 1
ATOM 890 O O . LEU A 1 105 ? 3.876 4.396 9.380 1.00 82.75 105 LEU A O 1
ATOM 894 N N . GLY A 1 106 ? 4.446 3.248 11.205 1.00 77.81 106 GLY A N 1
ATOM 895 C CA . GLY A 1 106 ? 5.889 3.331 10.968 1.00 77.81 106 GLY A CA 1
ATOM 896 C C . GLY A 1 106 ? 6.423 1.942 10.664 1.00 77.81 106 GLY A C 1
ATOM 897 O O . GLY A 1 106 ? 6.159 1.047 11.451 1.00 77.81 106 GLY A O 1
ATOM 898 N N . ARG A 1 107 ? 7.197 1.727 9.588 1.00 70.69 107 ARG A N 1
ATOM 899 C CA . ARG A 1 107 ? 7.674 0.370 9.233 1.00 70.69 107 ARG A CA 1
ATOM 900 C C . ARG A 1 107 ? 8.309 -0.351 10.425 1.00 70.69 107 ARG A C 1
ATOM 902 O O . ARG A 1 107 ? 7.891 -1.449 10.751 1.00 70.69 107 ARG A O 1
ATOM 909 N N . ILE A 1 108 ? 9.247 0.304 11.115 1.00 76.06 108 ILE A N 1
ATOM 910 C CA . ILE A 1 108 ? 9.915 -0.244 12.309 1.00 76.06 108 ILE A CA 1
ATOM 911 C C . ILE A 1 108 ? 8.928 -0.458 13.463 1.00 76.06 108 ILE A C 1
ATOM 913 O O . ILE A 1 108 ? 9.033 -1.460 14.162 1.00 76.06 108 ILE A O 1
ATOM 917 N N . LEU A 1 109 ? 7.982 0.465 13.655 1.00 83.38 109 LEU A N 1
ATOM 918 C CA . LEU A 1 109 ? 6.963 0.375 14.700 1.00 83.38 109 LEU A CA 1
ATOM 919 C C . LEU A 1 109 ? 6.038 -0.819 14.441 1.00 83.38 109 LEU A C 1
ATOM 921 O O . LEU A 1 109 ? 5.930 -1.704 15.274 1.00 83.38 109 LEU A O 1
ATOM 925 N N . PHE A 1 110 ? 5.450 -0.895 13.251 1.00 87.25 110 PHE A N 1
ATOM 926 C CA . PHE A 1 110 ? 4.522 -1.943 12.861 1.00 87.25 110 PHE A CA 1
ATOM 927 C C . PHE A 1 110 ? 5.187 -3.319 12.865 1.00 87.25 110 PHE A C 1
ATOM 929 O O . PHE A 1 110 ? 4.759 -4.190 13.615 1.00 87.25 110 PHE A O 1
ATOM 936 N N . THR A 1 111 ? 6.289 -3.507 12.125 1.00 83.38 111 THR A N 1
ATOM 937 C CA . THR A 1 111 ? 6.988 -4.807 12.089 1.00 83.38 111 THR A CA 1
ATOM 938 C C . THR A 1 111 ? 7.631 -5.169 13.428 1.00 83.38 111 THR A C 1
ATOM 940 O O . THR A 1 111 ? 7.968 -6.324 13.658 1.00 83.38 111 THR A O 1
ATOM 943 N N . GLY A 1 112 ? 7.855 -4.178 14.295 1.00 83.88 112 GLY A N 1
ATOM 944 C CA . GLY A 1 112 ? 8.382 -4.357 15.644 1.00 83.88 112 GLY A CA 1
ATOM 945 C C . GLY A 1 112 ? 7.310 -4.553 16.715 1.00 83.88 112 GLY A C 1
ATOM 946 O O . GLY A 1 112 ? 7.678 -4.814 17.858 1.00 83.88 112 GLY A O 1
ATOM 947 N N . CYS A 1 113 ? 6.020 -4.428 16.380 1.00 91.56 113 CYS A N 1
ATOM 948 C CA . CYS A 1 113 ? 4.926 -4.537 17.346 1.00 91.56 113 CYS A CA 1
ATOM 949 C C . CYS A 1 113 ? 3.851 -5.558 16.969 1.00 91.56 113 CYS A C 1
ATOM 951 O O . CYS A 1 113 ? 3.302 -6.205 17.858 1.00 91.56 113 CYS A O 1
ATOM 953 N N . VAL A 1 114 ? 3.569 -5.730 15.679 1.00 93.62 114 VAL A N 1
ATOM 954 C CA . VAL A 1 114 ? 2.595 -6.691 15.160 1.00 93.62 114 VAL A CA 1
ATOM 955 C C . VAL A 1 114 ? 3.356 -7.849 14.528 1.00 93.62 114 VAL A C 1
ATOM 957 O O . VAL A 1 114 ? 4.210 -7.657 13.665 1.00 93.62 114 VAL A O 1
ATOM 960 N N . SER A 1 115 ? 3.077 -9.064 14.983 1.00 92.50 115 SER A N 1
ATOM 961 C CA . SER A 1 115 ? 3.678 -10.286 14.456 1.00 92.50 115 SER A CA 1
ATOM 962 C C . SER A 1 115 ? 2.614 -11.342 14.206 1.00 92.50 115 SER A C 1
ATOM 964 O O . SER A 1 115 ? 1.558 -11.360 14.837 1.00 92.50 115 SER A O 1
ATOM 966 N N . ALA A 1 116 ? 2.909 -12.228 13.265 1.00 94.81 116 ALA A N 1
ATOM 967 C CA . ALA A 1 116 ? 2.063 -13.351 12.912 1.00 94.81 116 ALA A CA 1
ATOM 968 C C . ALA A 1 116 ? 2.890 -14.637 12.902 1.00 94.81 116 ALA A C 1
ATOM 970 O O . ALA A 1 116 ? 4.117 -14.613 12.773 1.00 94.81 116 ALA A O 1
ATOM 971 N N . LYS A 1 117 ? 2.230 -15.778 13.082 1.00 96.00 117 LYS A N 1
ATOM 972 C CA . LYS A 1 117 ? 2.899 -17.078 13.024 1.00 96.00 117 LYS A CA 1
ATOM 973 C C . LYS A 1 117 ? 3.433 -17.338 11.603 1.00 96.00 117 LYS A C 1
ATOM 975 O O . LYS A 1 117 ? 2.653 -17.224 10.661 1.00 96.00 117 LYS A O 1
ATOM 980 N N . PRO A 1 118 ? 4.687 -17.793 11.439 1.00 94.94 118 PRO A N 1
ATOM 981 C CA . PRO A 1 118 ? 5.219 -18.120 10.121 1.00 94.94 118 PRO A CA 1
ATOM 982 C C . PRO A 1 118 ? 4.381 -19.164 9.365 1.00 94.94 118 PRO A C 1
ATOM 984 O O . PRO A 1 118 ? 4.036 -20.210 9.928 1.00 94.94 118 PRO A O 1
ATOM 987 N N . GLY A 1 119 ? 4.086 -18.889 8.095 1.00 95.06 119 GLY A N 1
ATOM 988 C CA . GLY A 1 119 ? 3.263 -19.692 7.192 1.00 95.06 119 GLY A CA 1
ATOM 989 C C . GLY A 1 119 ? 1.756 -19.637 7.464 1.00 95.06 119 GLY A C 1
ATOM 990 O O . GLY A 1 119 ? 1.036 -20.511 6.982 1.00 95.06 119 GLY A O 1
ATOM 991 N N . SER A 1 120 ? 1.287 -18.691 8.283 1.00 96.81 120 SER A N 1
ATOM 992 C CA . SER A 1 120 ? -0.145 -18.457 8.522 1.00 96.81 120 SER A CA 1
ATOM 993 C C . SER A 1 120 ? -0.725 -17.456 7.520 1.00 96.81 120 SER A C 1
ATOM 995 O O . SER A 1 120 ? 0.009 -16.649 6.955 1.00 96.81 120 SER A O 1
ATOM 997 N N . VAL A 1 121 ? -2.048 -17.470 7.342 1.00 96.25 121 VAL A N 1
ATOM 998 C CA . VAL A 1 121 ? -2.741 -16.486 6.490 1.00 96.25 121 VAL A CA 1
ATOM 999 C C . VAL A 1 121 ? -2.584 -15.086 7.089 1.00 96.25 121 VAL A C 1
ATOM 1001 O O . VAL A 1 121 ? -2.413 -14.105 6.366 1.00 96.25 121 VAL A O 1
ATOM 1004 N N . ALA A 1 122 ? -2.558 -15.000 8.422 1.00 96.19 122 ALA A N 1
ATOM 1005 C CA . ALA A 1 122 ? -2.262 -13.770 9.135 1.00 96.19 122 ALA A CA 1
ATOM 1006 C C . ALA A 1 122 ? -0.885 -13.183 8.776 1.00 96.19 122 ALA A C 1
ATOM 1008 O O . ALA A 1 122 ? -0.767 -11.965 8.687 1.00 96.19 122 ALA A O 1
ATOM 1009 N N . GLU A 1 123 ? 0.148 -14.006 8.553 1.00 94.81 123 GLU A N 1
ATOM 1010 C CA . GLU A 1 123 ? 1.473 -13.513 8.142 1.00 94.81 123 GLU A CA 1
ATOM 1011 C C . GLU A 1 123 ? 1.428 -12.875 6.758 1.00 94.81 123 GLU A C 1
ATOM 1013 O O . GLU A 1 123 ? 1.909 -11.749 6.602 1.00 94.81 123 GLU A O 1
ATOM 1018 N N . ASP A 1 124 ? 0.804 -13.549 5.794 1.00 93.44 124 ASP A N 1
ATOM 1019 C CA . ASP A 1 124 ? 0.684 -13.050 4.426 1.00 93.44 124 ASP A CA 1
ATOM 1020 C C . ASP A 1 124 ? -0.037 -11.690 4.408 1.00 93.44 124 ASP A C 1
ATOM 1022 O O . ASP A 1 124 ? 0.481 -10.714 3.861 1.00 93.44 124 ASP A O 1
ATOM 1026 N N . ILE A 1 125 ? -1.171 -11.574 5.106 1.00 95.12 125 ILE A N 1
ATOM 1027 C CA . ILE A 1 125 ? -1.957 -10.330 5.148 1.00 95.12 125 ILE A CA 1
ATOM 1028 C C . ILE A 1 125 ? -1.235 -9.226 5.932 1.00 95.12 125 ILE A C 1
ATOM 1030 O O . ILE A 1 125 ? -1.187 -8.085 5.473 1.00 95.12 125 ILE A O 1
ATOM 1034 N N . VAL A 1 126 ? -0.631 -9.531 7.089 1.00 93.31 126 VAL A N 1
ATOM 1035 C CA . VAL A 1 126 ? 0.162 -8.548 7.859 1.00 93.31 126 VAL A CA 1
ATOM 1036 C C . VAL A 1 126 ? 1.326 -8.017 7.024 1.00 93.31 126 VAL A C 1
ATOM 1038 O O . VAL A 1 126 ? 1.652 -6.829 7.097 1.00 93.31 126 VAL A O 1
ATOM 1041 N N . SER A 1 127 ? 1.937 -8.864 6.193 1.00 90.06 127 SER A N 1
ATOM 1042 C CA . SER A 1 127 ? 3.024 -8.447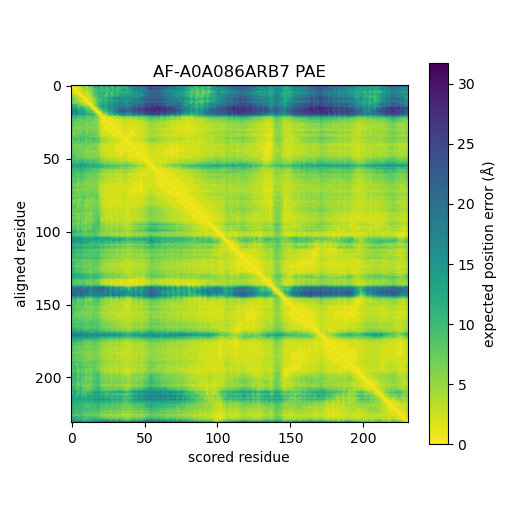 5.311 1.00 90.06 127 SER A CA 1
ATOM 1043 C C . SER A 1 127 ? 2.575 -7.382 4.299 1.00 90.06 127 SER A C 1
ATOM 1045 O O . SER A 1 127 ? 3.340 -6.448 4.038 1.00 90.06 127 SER A O 1
ATOM 1047 N N . ASN A 1 128 ? 1.323 -7.439 3.831 1.00 90.19 128 ASN A N 1
ATOM 1048 C CA . ASN A 1 128 ? 0.766 -6.511 2.843 1.00 90.19 128 ASN A CA 1
ATOM 1049 C C . ASN A 1 128 ? 0.568 -5.086 3.378 1.00 90.19 128 ASN A C 1
ATOM 1051 O O . ASN A 1 128 ? 0.538 -4.144 2.594 1.00 90.19 128 ASN A O 1
ATOM 1055 N N . PHE A 1 129 ? 0.514 -4.874 4.697 1.00 90.00 129 PHE A N 1
ATOM 1056 C CA . PHE A 1 129 ? 0.454 -3.516 5.262 1.00 90.00 129 PHE A CA 1
ATOM 1057 C C . PHE A 1 129 ? 1.726 -2.697 4.992 1.00 90.00 129 PHE A C 1
ATOM 1059 O O . PHE A 1 129 ? 1.688 -1.470 4.967 1.00 90.00 129 PHE A O 1
ATOM 1066 N N . THR A 1 130 ? 2.882 -3.350 4.835 1.00 83.81 130 THR A N 1
ATOM 1067 C CA . THR A 1 130 ? 4.177 -2.645 4.734 1.00 83.81 130 THR A CA 1
ATOM 1068 C C . THR A 1 130 ? 5.040 -3.068 3.557 1.00 83.81 130 THR A C 1
ATOM 1070 O O . THR A 1 130 ? 6.016 -2.380 3.252 1.00 83.81 130 THR A O 1
ATOM 1073 N N . ASN A 1 131 ? 4.705 -4.179 2.905 1.00 83.06 131 ASN A N 1
ATOM 1074 C CA . ASN A 1 131 ? 5.417 -4.682 1.745 1.00 83.06 131 ASN A CA 1
ATOM 1075 C C . ASN A 1 131 ? 4.536 -4.610 0.504 1.00 83.06 131 ASN A C 1
ATOM 1077 O O . ASN A 1 131 ? 3.307 -4.626 0.574 1.00 83.06 131 ASN A O 1
ATOM 1081 N N . ASN A 1 132 ? 5.225 -4.572 -0.628 1.00 82.81 132 ASN A N 1
ATOM 1082 C CA . ASN A 1 132 ? 4.633 -4.586 -1.945 1.00 82.81 132 ASN A CA 1
ATOM 1083 C C . ASN A 1 132 ? 5.155 -5.772 -2.739 1.00 82.81 132 ASN A C 1
ATOM 1085 O O . ASN A 1 132 ? 6.286 -6.230 -2.544 1.00 82.81 132 ASN A O 1
ATOM 1089 N N . GLU A 1 133 ? 4.319 -6.245 -3.650 1.00 86.50 133 GLU A N 1
ATOM 1090 C CA . GLU A 1 133 ? 4.667 -7.329 -4.550 1.00 86.50 133 GLU A CA 1
ATOM 1091 C C . GLU A 1 133 ? 5.622 -6.863 -5.660 1.00 86.50 133 GLU A C 1
ATOM 1093 O O . GLU A 1 133 ? 5.838 -5.669 -5.894 1.00 86.50 133 GLU A O 1
ATOM 1098 N N . SER A 1 134 ? 6.213 -7.832 -6.365 1.00 90.38 134 SER A N 1
ATOM 1099 C CA . SER A 1 134 ? 7.029 -7.533 -7.545 1.00 90.38 134 SER A CA 1
ATOM 1100 C C . SER A 1 134 ? 6.192 -6.816 -8.603 1.00 90.38 134 SER A C 1
ATOM 1102 O O . SER A 1 134 ? 5.059 -7.190 -8.866 1.00 90.38 134 SER A O 1
ATOM 1104 N N . GLY A 1 135 ? 6.769 -5.807 -9.242 1.00 91.12 135 GLY A N 1
ATOM 1105 C CA . GLY A 1 135 ? 6.118 -4.956 -10.226 1.00 91.12 135 GLY A CA 1
ATOM 1106 C C . GLY A 1 135 ? 5.382 -3.762 -9.630 1.00 91.12 135 GLY A C 1
ATOM 1107 O O . GLY A 1 135 ? 4.941 -2.914 -10.402 1.00 91.12 135 GLY A O 1
ATOM 1108 N N . SER A 1 136 ? 5.282 -3.658 -8.301 1.00 90.62 136 SER A N 1
ATOM 1109 C CA . SER A 1 136 ? 4.642 -2.518 -7.648 1.00 90.62 136 SER A CA 1
ATOM 1110 C C . SER A 1 136 ? 5.322 -1.198 -7.993 1.00 90.62 136 SER A C 1
ATOM 1112 O O . SER A 1 136 ? 6.535 -1.049 -7.825 1.00 90.62 136 SER A O 1
ATOM 1114 N N . ILE A 1 137 ? 4.523 -0.219 -8.417 1.00 88.00 137 ILE A N 1
ATOM 1115 C CA . ILE A 1 137 ? 4.967 1.171 -8.589 1.00 88.00 137 ILE A CA 1
ATOM 1116 C C . ILE A 1 137 ? 4.992 1.942 -7.262 1.00 88.00 137 ILE A C 1
ATOM 1118 O O . ILE A 1 137 ? 5.620 2.997 -7.162 1.00 88.00 137 ILE A O 1
ATOM 1122 N N . PHE A 1 138 ? 4.330 1.410 -6.232 1.00 80.75 138 PHE A N 1
ATOM 1123 C CA . PHE A 1 138 ? 4.345 1.953 -4.882 1.00 80.75 138 PHE A CA 1
ATOM 1124 C C . PHE A 1 138 ? 5.592 1.465 -4.136 1.00 80.75 138 PHE A C 1
ATOM 1126 O O . PHE A 1 138 ? 5.890 0.270 -4.133 1.00 80.75 138 PHE A O 1
ATOM 1133 N N . TYR A 1 139 ? 6.295 2.397 -3.483 1.00 66.56 139 TYR A N 1
ATOM 1134 C CA . TYR A 1 139 ? 7.446 2.176 -2.596 1.00 66.56 139 TYR A CA 1
ATOM 1135 C C . TYR A 1 139 ? 8.568 1.277 -3.170 1.00 66.56 139 TYR A C 1
ATOM 1137 O O . TYR A 1 139 ? 8.561 0.057 -3.017 1.00 66.56 139 TYR A O 1
ATOM 1145 N N . SER A 1 140 ? 9.610 1.894 -3.739 1.00 56.97 140 SER A N 1
ATOM 1146 C CA . SER A 1 140 ? 10.875 1.225 -4.085 1.00 56.97 140 SER A CA 1
ATOM 1147 C C . SER A 1 140 ? 12.081 1.886 -3.408 1.00 56.97 140 SER A C 1
ATOM 1149 O O . SER A 1 140 ? 12.042 3.061 -3.038 1.00 56.97 140 SER A O 1
ATOM 1151 N N . SER A 1 141 ? 13.200 1.161 -3.299 1.00 51.00 141 SER A N 1
ATOM 1152 C CA . SER A 1 141 ? 14.473 1.693 -2.778 1.00 51.00 141 SER A CA 1
ATOM 1153 C C . SER A 1 141 ? 15.050 2.860 -3.591 1.00 51.00 141 SER A C 1
ATOM 1155 O O . SER A 1 141 ? 15.985 3.511 -3.129 1.00 51.00 141 SER A O 1
ATOM 1157 N N . HIS A 1 142 ? 14.511 3.120 -4.784 1.00 49.94 142 HIS A N 1
ATOM 1158 C CA . HIS A 1 142 ? 14.966 4.157 -5.711 1.00 49.94 142 HIS A CA 1
ATOM 1159 C C . HIS A 1 142 ? 13.984 5.330 -5.826 1.00 49.94 142 HIS A C 1
ATOM 1161 O O . HIS A 1 142 ? 14.215 6.244 -6.613 1.00 49.94 142 HIS A O 1
ATOM 1167 N N . SER A 1 143 ? 12.903 5.325 -5.045 1.00 52.12 143 SER A N 1
ATOM 1168 C CA . SER A 1 143 ? 11.848 6.330 -5.130 1.00 52.12 143 SER A CA 1
ATOM 1169 C C . SER A 1 143 ? 11.680 7.089 -3.817 1.00 52.12 143 SER A C 1
ATOM 1171 O O . SER A 1 143 ? 11.517 6.472 -2.764 1.00 52.12 143 SER A O 1
ATOM 1173 N N . ASN A 1 144 ? 11.620 8.422 -3.880 1.00 55.34 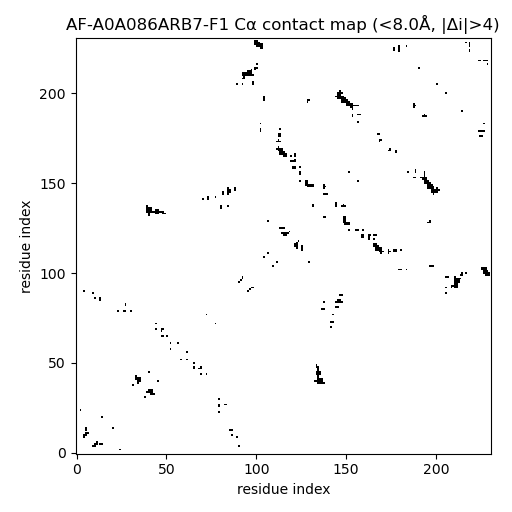144 ASN A N 1
ATOM 1174 C CA . ASN A 1 144 ? 11.189 9.282 -2.769 1.00 55.34 144 ASN A CA 1
ATOM 1175 C C . ASN A 1 144 ? 9.655 9.240 -2.609 1.00 55.34 144 ASN A C 1
ATOM 1177 O O . ASN A 1 144 ? 9.018 10.277 -2.427 1.00 55.34 144 ASN A O 1
ATOM 1181 N N . CYS A 1 145 ? 9.040 8.061 -2.755 1.00 60.59 145 CYS A N 1
ATOM 1182 C CA . CYS A 1 145 ? 7.590 7.944 -2.837 1.00 60.59 145 CYS A CA 1
ATOM 1183 C C . CYS A 1 145 ? 6.940 8.396 -1.529 1.00 60.59 145 CYS A C 1
ATOM 1185 O O . CYS A 1 145 ? 7.072 7.747 -0.493 1.00 60.59 145 CYS A O 1
ATOM 1187 N N . ASN A 1 146 ? 6.206 9.500 -1.628 1.00 75.06 146 ASN A N 1
ATOM 1188 C CA . ASN A 1 146 ? 5.174 9.905 -0.688 1.00 75.06 146 ASN A CA 1
ATOM 1189 C C . ASN A 1 146 ? 3.831 9.394 -1.227 1.00 75.06 146 ASN A C 1
ATOM 1191 O O . ASN A 1 146 ? 3.645 9.335 -2.446 1.00 75.06 146 ASN A O 1
ATOM 1195 N N . GLY A 1 147 ? 2.897 9.048 -0.347 1.00 81.88 147 GLY A N 1
ATOM 1196 C CA . GLY A 1 147 ? 1.586 8.531 -0.738 1.00 81.88 147 GLY A CA 1
ATOM 1197 C C . GLY A 1 147 ? 1.373 7.078 -0.326 1.00 81.88 147 GLY A C 1
ATOM 1198 O O . GLY A 1 147 ? 1.899 6.617 0.688 1.00 81.88 147 GLY A O 1
ATOM 1199 N N . ILE A 1 148 ? 0.572 6.367 -1.111 1.00 87.44 148 ILE A N 1
ATOM 1200 C CA . ILE A 1 148 ? 0.146 4.994 -0.830 1.00 87.44 148 ILE A CA 1
ATOM 1201 C C . ILE A 1 148 ? 1.335 4.025 -0.891 1.00 87.44 148 ILE A C 1
ATOM 1203 O O . ILE A 1 148 ? 2.165 4.083 -1.797 1.00 87.44 148 ILE A O 1
ATOM 1207 N N . ILE A 1 149 ? 1.395 3.131 0.095 1.00 86.88 149 ILE A N 1
ATOM 1208 C CA . ILE A 1 149 ? 2.260 1.951 0.105 1.00 86.88 149 ILE A CA 1
ATOM 1209 C C . ILE A 1 149 ? 1.482 0.787 -0.502 1.00 86.88 149 ILE A C 1
ATOM 1211 O O . ILE A 1 149 ? 1.916 0.256 -1.513 1.00 86.88 149 ILE A O 1
ATOM 1215 N N . ASN A 1 150 ? 0.349 0.421 0.106 1.00 88.75 150 ASN A N 1
ATOM 1216 C CA . ASN A 1 150 ? -0.502 -0.702 -0.291 1.00 88.75 150 ASN A CA 1
ATOM 1217 C C . ASN A 1 150 ? -1.909 -0.538 0.323 1.00 88.75 150 ASN A C 1
ATOM 1219 O O . ASN A 1 150 ? -2.136 0.371 1.125 1.00 88.75 150 ASN A O 1
ATOM 1223 N N . TRP A 1 151 ? -2.840 -1.431 0.001 1.00 91.50 151 TRP A N 1
ATOM 1224 C CA . TRP A 1 151 ? -4.128 -1.560 0.683 1.00 91.50 151 TRP A CA 1
ATOM 1225 C C . TRP A 1 151 ? -4.520 -3.023 0.870 1.00 91.50 151 TRP A C 1
ATOM 1227 O O . TRP A 1 151 ? -4.202 -3.872 0.040 1.00 91.50 151 TRP A O 1
ATOM 1237 N N . VAL A 1 152 ? -5.237 -3.278 1.962 1.00 94.25 152 VAL A N 1
ATOM 1238 C CA . VAL A 1 152 ? -5.789 -4.579 2.350 1.00 94.25 152 VAL A CA 1
ATOM 1239 C C . VAL A 1 152 ? -7.310 -4.467 2.287 1.00 94.25 152 VAL A C 1
ATOM 1241 O O . VAL A 1 152 ? -7.881 -3.531 2.853 1.00 94.25 152 VAL A O 1
ATOM 1244 N N . THR A 1 153 ? -7.959 -5.369 1.553 1.00 94.94 153 THR A N 1
ATOM 1245 C CA . THR A 1 153 ? -9.409 -5.316 1.290 1.00 94.94 153 THR A CA 1
ATOM 1246 C C . THR A 1 153 ? -10.232 -5.711 2.520 1.00 94.94 153 THR A C 1
ATOM 1248 O O . THR A 1 153 ? -9.684 -6.234 3.493 1.00 94.94 153 THR A O 1
ATOM 1251 N N . SER A 1 154 ? -11.549 -5.464 2.513 1.00 96.38 154 SER A N 1
ATOM 1252 C CA . SER A 1 154 ? -12.401 -5.921 3.620 1.00 96.38 154 SER A CA 1
ATOM 1253 C C . SER A 1 154 ? -12.447 -7.452 3.676 1.00 96.38 154 SER A C 1
ATOM 1255 O O . SER A 1 154 ? -12.421 -8.021 4.767 1.00 96.38 154 SER A O 1
ATOM 1257 N N . GLU A 1 155 ? -12.412 -8.131 2.526 1.00 97.19 155 GLU A N 1
ATOM 1258 C CA . GLU A 1 155 ? -12.321 -9.588 2.433 1.00 97.19 155 GLU A CA 1
ATOM 1259 C C . GLU A 1 155 ? -11.024 -10.121 3.051 1.00 97.19 155 GLU A C 1
ATOM 1261 O O . GLU A 1 155 ? -11.057 -11.081 3.827 1.00 97.19 155 GLU A O 1
ATOM 1266 N N . ASP A 1 156 ? -9.888 -9.475 2.776 1.00 97.06 156 ASP A N 1
ATOM 1267 C CA . ASP A 1 156 ? -8.614 -9.836 3.400 1.00 97.06 156 ASP A CA 1
ATOM 1268 C C . ASP A 1 156 ? -8.666 -9.626 4.917 1.00 97.06 156 ASP A C 1
ATOM 1270 O O . ASP A 1 156 ? -8.236 -10.490 5.676 1.00 97.06 156 ASP A O 1
ATOM 1274 N N . LEU A 1 157 ? -9.245 -8.525 5.405 1.00 97.69 157 LEU A N 1
ATOM 1275 C CA . LEU A 1 157 ? -9.386 -8.317 6.850 1.00 97.69 157 LEU A CA 1
ATOM 1276 C C . LEU A 1 157 ? -10.310 -9.352 7.506 1.00 97.69 157 LEU A C 1
ATOM 1278 O O . LEU A 1 157 ? -10.043 -9.793 8.625 1.00 97.69 157 LEU A O 1
ATOM 1282 N N . GLN A 1 158 ? -11.360 -9.800 6.817 1.00 97.94 158 GLN A N 1
ATOM 1283 C CA . GLN A 1 158 ? -12.193 -10.903 7.295 1.00 97.94 158 GLN A CA 1
ATOM 1284 C C . GLN A 1 158 ? -11.392 -12.211 7.384 1.00 97.94 158 GLN A C 1
ATOM 1286 O O . GLN A 1 158 ? -11.495 -12.916 8.390 1.00 97.94 158 GLN A O 1
ATOM 1291 N N . LEU A 1 159 ? -10.557 -12.520 6.384 1.00 97.56 159 LEU A N 1
ATOM 1292 C CA . LEU A 1 159 ? -9.657 -13.680 6.415 1.00 97.56 159 LEU A CA 1
ATOM 1293 C C . LEU A 1 159 ? -8.638 -13.580 7.554 1.00 97.56 159 LEU A C 1
ATOM 1295 O O . LEU A 1 159 ? -8.437 -14.554 8.281 1.00 97.56 159 LEU A O 1
ATOM 1299 N N . LEU A 1 160 ? -8.061 -12.396 7.767 1.00 97.44 160 LEU A N 1
ATOM 1300 C CA . LEU A 1 160 ? -7.184 -12.110 8.900 1.00 97.44 160 LEU A CA 1
ATOM 1301 C C . LEU A 1 160 ? -7.889 -12.395 10.232 1.00 97.44 160 LEU A C 1
ATOM 1303 O O . LEU A 1 160 ? -7.293 -12.968 11.140 1.00 97.44 160 LEU A O 1
ATOM 1307 N N . TRP A 1 161 ? -9.169 -12.031 10.349 1.00 97.44 161 TRP A N 1
ATOM 1308 C CA . TRP A 1 161 ? -9.941 -12.235 11.575 1.00 97.44 161 TRP A CA 1
ATOM 1309 C C . TRP A 1 161 ? -10.308 -13.695 11.839 1.00 97.44 161 TRP A C 1
ATOM 1311 O O . TRP A 1 161 ? -10.467 -14.091 12.995 1.00 97.44 161 TRP A O 1
ATOM 1321 N N . LEU A 1 162 ? -10.431 -14.504 10.787 1.00 97.44 162 LEU A N 1
ATOM 1322 C CA . LEU A 1 162 ? -10.605 -15.951 10.915 1.00 97.44 162 LEU A CA 1
ATOM 1323 C C . LEU A 1 162 ? -9.334 -16.654 11.411 1.00 97.44 162 LEU A C 1
ATOM 1325 O O . LEU A 1 162 ? -9.455 -17.735 11.977 1.00 97.44 162 LEU A O 1
ATOM 1329 N N . ASP A 1 163 ? -8.163 -16.039 11.222 1.00 97.12 163 ASP A N 1
ATOM 1330 C CA . ASP A 1 163 ? -6.838 -16.561 11.594 1.00 97.12 163 ASP A CA 1
ATOM 1331 C C . ASP A 1 163 ? -6.171 -15.745 12.727 1.00 97.12 163 ASP A C 1
ATOM 1333 O O . ASP A 1 163 ? -4.954 -15.775 12.934 1.00 97.12 163 ASP A O 1
ATOM 1337 N N . LYS A 1 164 ? -6.962 -14.956 13.467 1.00 96.06 164 LYS A N 1
ATOM 1338 C CA . LYS A 1 164 ? -6.461 -13.943 14.412 1.00 96.06 164 LYS A CA 1
ATOM 1339 C C . LYS A 1 164 ? -5.696 -14.509 15.603 1.00 96.06 164 LYS A C 1
ATOM 1341 O O . LYS A 1 164 ? -4.916 -13.793 16.217 1.00 96.06 164 LYS A O 1
ATOM 1346 N N . GLU A 1 165 ? -5.882 -15.778 15.948 1.00 96.50 165 GLU A N 1
ATOM 1347 C CA . GLU A 1 165 ? -5.096 -16.456 16.981 1.00 96.50 165 GLU A CA 1
ATOM 1348 C C . GLU A 1 165 ? -3.615 -16.606 16.608 1.00 96.50 165 GLU A C 1
ATOM 1350 O O . GLU A 1 165 ? -2.783 -16.836 17.488 1.00 96.50 165 GLU A O 1
ATOM 1355 N N . ASN A 1 166 ? -3.280 -16.474 15.321 1.00 97.06 166 ASN A N 1
ATOM 1356 C CA . ASN A 1 166 ? -1.901 -16.440 14.854 1.00 97.06 166 ASN A CA 1
ATOM 1357 C C . ASN A 1 166 ? -1.283 -15.036 14.949 1.00 97.06 166 ASN A C 1
ATOM 1359 O O . ASN A 1 166 ? -0.055 -14.930 14.872 1.00 97.06 166 ASN A O 1
ATOM 1363 N N . LEU A 1 167 ? -2.082 -13.989 15.191 1.00 95.69 167 LEU A N 1
ATOM 1364 C CA . LEU A 1 167 ? -1.603 -12.640 15.492 1.00 95.69 167 LEU A CA 1
ATOM 1365 C C . LEU A 1 167 ? -1.175 -12.515 16.950 1.00 95.69 167 LEU A C 1
ATOM 1367 O O . LEU A 1 167 ? -1.875 -12.926 17.874 1.00 95.69 167 LEU A O 1
ATOM 1371 N N . HIS A 1 168 ? -0.022 -11.898 17.164 1.00 94.69 168 HIS A N 1
ATOM 1372 C CA . HIS A 1 168 ? 0.506 -11.656 18.494 1.00 94.69 168 HIS A CA 1
ATOM 1373 C C . HIS A 1 168 ? 1.390 -10.412 18.534 1.00 94.69 168 HIS A C 1
ATOM 1375 O O . HIS A 1 168 ? 1.992 -9.996 17.543 1.00 94.69 168 HIS A O 1
ATOM 1381 N N . SER A 1 169 ? 1.480 -9.835 19.727 1.00 94.69 169 SER A N 1
ATOM 1382 C CA . SER A 1 169 ? 2.439 -8.782 20.034 1.00 94.69 169 SER A CA 1
ATOM 1383 C C . SER A 1 169 ? 3.871 -9.311 19.912 1.00 94.69 169 SER A C 1
ATOM 1385 O O . SER A 1 169 ? 4.183 -10.411 20.378 1.00 94.69 169 SER A O 1
ATOM 1387 N N . ALA A 1 170 ? 4.758 -8.514 19.319 1.00 89.12 170 ALA A N 1
ATOM 1388 C CA . ALA A 1 170 ? 6.174 -8.856 19.156 1.00 89.12 170 ALA A CA 1
ATOM 1389 C C . ALA A 1 170 ? 6.981 -8.811 20.477 1.00 89.12 170 ALA A C 1
ATOM 1391 O O . ALA A 1 170 ? 8.153 -9.193 20.511 1.00 89.12 170 ALA A O 1
ATOM 1392 N N . GLY A 1 171 ? 6.379 -8.349 21.579 1.00 83.38 171 GLY A N 1
ATOM 1393 C CA . GLY A 1 171 ? 7.001 -8.302 22.902 1.00 83.38 171 GLY A CA 1
ATOM 1394 C C . GLY A 1 171 ? 6.243 -7.409 23.885 1.00 83.38 171 GLY A C 1
ATOM 1395 O O . GLY A 1 171 ? 5.344 -6.674 23.508 1.00 83.38 171 GLY A O 1
ATOM 1396 N N . LYS A 1 172 ? 6.633 -7.416 25.165 1.00 78.25 172 LYS A N 1
ATOM 1397 C CA . LYS A 1 172 ? 5.912 -6.675 26.225 1.00 78.25 172 LYS A CA 1
ATOM 1398 C C . LYS A 1 172 ? 5.787 -5.170 25.969 1.00 78.25 172 LYS A C 1
ATOM 1400 O O . LYS A 1 172 ? 4.788 -4.567 26.341 1.00 78.25 172 LYS A O 1
ATOM 1405 N N . ASP A 1 173 ? 6.786 -4.571 25.327 1.00 84.56 173 ASP A N 1
ATOM 1406 C CA . ASP A 1 173 ? 6.780 -3.138 25.010 1.00 84.56 173 ASP A CA 1
ATOM 1407 C C . ASP A 1 173 ? 5.894 -2.807 23.789 1.00 84.56 173 ASP A C 1
ATOM 1409 O O . ASP A 1 173 ? 5.624 -1.639 23.519 1.00 84.56 173 ASP A O 1
ATOM 1413 N N . ALA A 1 174 ? 5.413 -3.828 23.070 1.00 91.19 174 ALA A N 1
ATOM 1414 C CA . ALA A 1 174 ? 4.560 -3.710 21.892 1.00 91.19 174 ALA A CA 1
ATOM 1415 C C . ALA A 1 174 ? 3.065 -3.933 22.175 1.00 91.19 174 ALA A C 1
ATOM 1417 O O . ALA A 1 174 ? 2.242 -3.593 21.326 1.00 91.19 174 ALA A O 1
ATOM 1418 N N . ASP A 1 175 ? 2.699 -4.451 23.356 1.00 91.81 175 ASP A N 1
ATOM 1419 C CA . ASP A 1 175 ? 1.324 -4.872 23.677 1.00 91.81 175 ASP A CA 1
ATOM 1420 C C . ASP A 1 175 ? 0.298 -3.754 23.473 1.00 91.81 175 ASP A C 1
ATOM 1422 O O . ASP A 1 175 ? -0.820 -3.997 23.023 1.00 91.81 175 ASP A O 1
ATOM 1426 N N . LYS A 1 176 ? 0.693 -2.511 23.757 1.00 92.56 176 LYS A N 1
ATOM 1427 C CA . LYS A 1 176 ? -0.169 -1.343 23.587 1.00 92.56 176 LYS A CA 1
ATOM 1428 C C . LYS A 1 176 ? -0.463 -1.040 22.122 1.00 92.56 176 LYS A C 1
ATOM 1430 O O . LYS A 1 176 ? -1.623 -0.937 21.744 1.00 92.56 176 LYS A O 1
ATOM 1435 N N . TYR A 1 177 ? 0.579 -0.945 21.297 1.00 95.19 177 TYR A N 1
ATOM 1436 C CA . TYR A 1 177 ? 0.415 -0.726 19.860 1.00 95.19 177 TYR A CA 1
ATOM 1437 C C . TYR A 1 177 ? -0.336 -1.892 19.214 1.00 95.19 177 TYR A C 1
ATOM 1439 O O . TYR A 1 177 ? -1.218 -1.676 18.393 1.00 95.19 177 TYR A O 1
ATOM 1447 N N . PHE A 1 178 ? -0.021 -3.128 19.615 1.00 95.81 178 PHE A N 1
ATOM 1448 C CA . PHE A 1 178 ? -0.727 -4.314 19.144 1.00 95.81 178 PHE A CA 1
ATOM 1449 C C . PHE A 1 178 ? -2.218 -4.261 19.494 1.00 95.81 178 PHE A C 1
ATOM 1451 O O . PHE A 1 178 ? -3.042 -4.549 18.635 1.00 95.81 178 PHE A O 1
ATOM 1458 N N . SER A 1 179 ? -2.575 -3.855 20.717 1.00 95.00 179 SER A N 1
ATOM 1459 C CA . SER A 1 179 ? -3.974 -3.678 21.123 1.00 95.00 179 SER A CA 1
ATOM 1460 C C . SER A 1 179 ? -4.682 -2.605 20.292 1.00 95.00 179 SER A C 1
ATOM 1462 O O . SER A 1 179 ? -5.808 -2.830 19.850 1.00 95.00 179 SER A O 1
ATOM 1464 N N . ASP A 1 180 ? -4.024 -1.471 20.039 1.00 95.75 180 ASP A N 1
ATOM 1465 C CA . ASP A 1 180 ? -4.579 -0.397 19.208 1.00 95.75 180 ASP A CA 1
ATOM 1466 C C . ASP A 1 180 ? -4.780 -0.857 17.760 1.00 95.75 180 ASP A C 1
ATOM 1468 O O . ASP A 1 180 ? -5.850 -0.648 17.193 1.00 95.75 180 ASP A O 1
ATOM 1472 N N . PHE A 1 181 ? -3.789 -1.542 17.179 1.00 95.75 181 PHE A N 1
ATOM 1473 C CA . PHE A 1 181 ? -3.889 -2.169 15.859 1.00 95.75 181 PHE A CA 1
ATOM 1474 C C . PHE A 1 181 ? -5.049 -3.165 15.808 1.00 95.75 181 PHE A C 1
ATOM 1476 O O . PHE A 1 181 ? -5.903 -3.081 14.930 1.00 95.75 181 PHE A O 1
ATOM 1483 N N . TYR A 1 182 ? -5.107 -4.084 16.770 1.00 95.69 182 TYR A N 1
ATOM 1484 C CA . TYR A 1 182 ? -6.124 -5.125 16.825 1.00 95.69 182 TYR A CA 1
ATOM 1485 C C . TYR A 1 182 ? -7.530 -4.519 16.908 1.00 95.69 182 TYR A C 1
ATOM 1487 O O . TYR A 1 182 ? -8.429 -4.954 16.189 1.00 95.69 182 TYR A O 1
ATOM 1495 N N . LYS A 1 183 ? -7.714 -3.471 17.725 1.00 96.25 183 LYS A N 1
ATOM 1496 C CA . LYS A 1 183 ? -8.994 -2.764 17.830 1.00 96.25 183 LYS A CA 1
ATOM 1497 C C . LYS A 1 183 ? -9.324 -1.959 16.572 1.00 96.25 183 LYS A C 1
ATOM 1499 O O . LYS A 1 183 ? -10.478 -1.941 16.159 1.00 96.25 183 LYS A O 1
ATOM 1504 N N . PHE A 1 184 ? -8.335 -1.326 15.946 1.00 95.75 184 PHE A N 1
ATOM 1505 C CA . PHE A 1 184 ? -8.515 -0.596 14.690 1.00 95.75 184 PHE A CA 1
ATOM 1506 C C . PHE A 1 184 ? -8.994 -1.519 13.558 1.00 95.75 184 PHE A C 1
ATOM 1508 O O . PHE A 1 184 ? -9.947 -1.186 12.856 1.00 95.75 184 PHE A O 1
ATOM 1515 N N . ILE A 1 185 ? -8.394 -2.708 13.430 1.00 96.25 185 ILE A N 1
ATOM 1516 C CA . ILE A 1 185 ? -8.815 -3.722 12.454 1.00 96.25 185 ILE A CA 1
ATOM 1517 C C . ILE A 1 185 ? -10.207 -4.275 12.773 1.00 96.25 185 ILE A C 1
ATOM 1519 O O . ILE A 1 185 ? -11.015 -4.423 11.859 1.00 96.25 185 ILE A O 1
ATOM 1523 N N . GLU A 1 186 ? -10.522 -4.526 14.048 1.00 96.00 186 GLU A N 1
ATOM 1524 C CA . GLU A 1 186 ? -11.870 -4.944 14.461 1.00 96.00 186 GLU A CA 1
ATOM 1525 C C . GLU A 1 186 ? -12.936 -3.946 13.989 1.00 96.00 186 GLU A C 1
ATOM 1527 O O . GLU A 1 186 ? -13.925 -4.346 13.381 1.00 96.00 186 GLU A O 1
ATOM 1532 N N . ILE 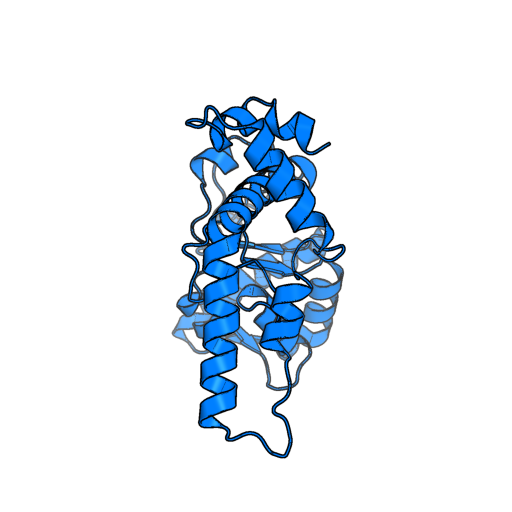A 1 187 ? -12.699 -2.646 14.193 1.00 94.81 187 ILE A N 1
ATOM 1533 C CA . ILE A 1 187 ? -13.636 -1.595 13.780 1.00 94.81 187 ILE A CA 1
ATOM 1534 C C . ILE A 1 187 ? -13.763 -1.531 12.252 1.00 94.81 187 ILE A C 1
ATOM 1536 O O . ILE A 1 187 ? -14.874 -1.375 11.744 1.00 94.81 187 ILE A O 1
ATOM 1540 N N . ALA A 1 188 ? -12.662 -1.673 11.508 1.00 95.38 188 ALA A N 1
ATOM 1541 C CA . ALA A 1 188 ? -12.714 -1.719 10.045 1.00 95.38 188 ALA A CA 1
ATOM 1542 C C . ALA A 1 188 ? -13.595 -2.882 9.553 1.00 95.38 188 ALA A C 1
ATOM 1544 O O . ALA A 1 188 ? -14.477 -2.677 8.721 1.00 95.38 188 ALA A O 1
ATOM 1545 N N . ILE A 1 189 ? -13.434 -4.073 10.138 1.00 96.06 189 ILE A N 1
ATOM 1546 C CA . ILE A 1 189 ? -14.234 -5.260 9.806 1.00 96.06 189 ILE A CA 1
ATOM 1547 C C . ILE A 1 189 ? -15.714 -5.060 10.153 1.00 96.06 189 ILE A C 1
ATOM 1549 O O . ILE A 1 189 ? -16.578 -5.390 9.344 1.00 96.06 189 ILE A O 1
ATOM 1553 N N . GLU A 1 190 ? -16.025 -4.509 11.331 1.00 95.00 190 GLU A N 1
ATOM 1554 C CA . GLU A 1 190 ? -17.406 -4.243 11.768 1.00 95.00 190 GLU A CA 1
ATOM 1555 C C . GLU A 1 190 ? -18.161 -3.292 10.825 1.00 95.00 190 GLU A C 1
ATOM 1557 O O . GLU A 1 190 ? -19.391 -3.340 10.760 1.00 95.00 190 GLU A O 1
ATOM 1562 N N . ASN A 1 191 ? -17.431 -2.460 10.077 1.00 93.75 191 ASN A N 1
ATOM 1563 C CA . ASN A 1 191 ? -17.973 -1.503 9.114 1.00 93.75 191 ASN A CA 1
ATOM 1564 C C . ASN A 1 191 ? -17.830 -1.953 7.647 1.00 93.75 191 ASN A C 1
ATOM 1566 O O . ASN A 1 191 ? -18.150 -1.171 6.756 1.00 93.75 191 ASN A O 1
ATOM 1570 N N . ASP A 1 192 ? -17.377 -3.187 7.392 1.00 95.06 192 ASP A N 1
ATOM 1571 C CA . ASP A 1 192 ? -17.109 -3.724 6.046 1.00 95.06 192 ASP A CA 1
ATOM 1572 C C . ASP A 1 192 ? -16.116 -2.868 5.235 1.00 95.06 192 ASP A C 1
ATOM 1574 O O . ASP A 1 192 ? -16.307 -2.572 4.056 1.00 95.06 192 ASP A O 1
ATOM 1578 N N . LEU A 1 193 ? -15.042 -2.427 5.896 1.00 95.19 193 LEU A N 1
ATOM 1579 C CA . LEU A 1 193 ? -14.010 -1.570 5.319 1.00 95.19 193 LEU A CA 1
ATOM 1580 C C . LEU A 1 193 ? -12.675 -2.300 5.198 1.00 95.19 193 LEU A C 1
ATOM 1582 O O . LEU A 1 193 ? -12.298 -3.085 6.064 1.00 95.19 193 LEU A O 1
ATOM 1586 N N . GLY A 1 194 ? -11.939 -1.979 4.135 1.00 95.56 194 GLY A N 1
ATOM 1587 C CA . GLY A 1 194 ? -10.508 -2.251 4.029 1.00 95.56 194 GLY A CA 1
ATOM 1588 C C . GLY A 1 194 ? -9.664 -1.142 4.664 1.00 95.56 194 GLY A C 1
ATOM 1589 O O . GLY A 1 194 ? -10.177 -0.154 5.191 1.00 95.56 194 GLY A O 1
ATOM 1590 N N . VAL A 1 195 ? -8.345 -1.284 4.577 1.00 95.00 195 VAL A N 1
ATOM 1591 C CA . VAL A 1 195 ? -7.373 -0.325 5.121 1.00 95.00 195 VAL A CA 1
ATOM 1592 C C . VAL A 1 195 ? -6.310 0.022 4.090 1.00 95.00 195 VAL A C 1
ATOM 1594 O O . VAL A 1 195 ? -5.807 -0.839 3.371 1.00 95.00 195 VAL A O 1
ATOM 1597 N N . ILE A 1 196 ? -5.945 1.302 4.035 1.00 93.00 196 ILE A N 1
ATOM 1598 C CA . ILE A 1 196 ? -4.909 1.825 3.141 1.00 93.00 196 ILE A CA 1
ATOM 1599 C C . ILE A 1 196 ? -3.691 2.186 3.981 1.00 93.00 196 ILE A C 1
ATOM 1601 O O . ILE A 1 196 ? -3.791 2.906 4.973 1.00 93.00 196 ILE A O 1
ATOM 1605 N N . SER A 1 197 ? -2.532 1.703 3.558 1.00 91.75 197 SER A N 1
ATOM 1606 C CA . SER A 1 197 ? -1.240 2.023 4.151 1.00 91.75 197 SER A CA 1
ATOM 1607 C C . SER A 1 197 ? -0.560 3.109 3.326 1.00 91.75 197 SER A C 1
ATOM 1609 O O . SER A 1 197 ? -0.538 3.038 2.097 1.00 91.75 197 SER A O 1
ATOM 1611 N N . GLY A 1 198 ? 0.013 4.114 3.985 1.00 89.25 198 GLY A N 1
ATOM 1612 C CA . GLY A 1 198 ? 0.658 5.251 3.330 1.00 89.25 198 GLY A CA 1
ATOM 1613 C C . GLY A 1 198 ? 1.914 5.715 4.062 1.00 89.25 198 GLY A C 1
ATOM 1614 O O . GLY A 1 198 ? 2.102 5.427 5.241 1.00 89.25 198 GLY A O 1
ATOM 1615 N N . THR A 1 199 ? 2.781 6.442 3.359 1.00 85.50 199 THR A N 1
ATOM 1616 C CA . THR A 1 1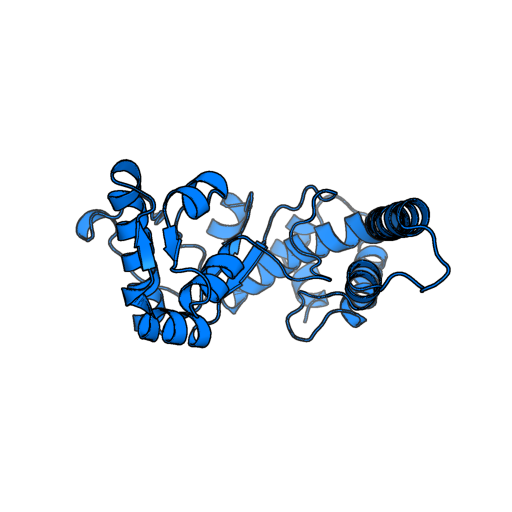99 ? 4.004 7.055 3.895 1.00 85.50 199 THR A CA 1
ATOM 1617 C C . THR A 1 199 ? 4.065 8.527 3.511 1.00 85.50 199 THR A C 1
ATOM 1619 O O . THR A 1 199 ? 3.781 8.886 2.369 1.00 85.50 199 THR A O 1
ATOM 1622 N N . ASN A 1 200 ? 4.460 9.387 4.456 1.00 81.62 200 ASN A N 1
ATOM 1623 C CA . ASN A 1 200 ? 4.592 10.836 4.246 1.00 81.62 200 ASN A CA 1
ATOM 1624 C C . ASN A 1 200 ? 3.364 11.455 3.549 1.00 81.62 200 ASN A C 1
ATOM 1626 O O . ASN A 1 200 ? 3.494 12.236 2.602 1.00 81.62 200 ASN A O 1
ATOM 1630 N N . MET A 1 201 ? 2.166 11.055 3.980 1.00 83.94 201 MET A N 1
ATOM 1631 C CA . MET A 1 201 ? 0.917 11.561 3.419 1.00 83.94 201 MET A CA 1
ATOM 1632 C C . MET A 1 201 ? 0.833 13.077 3.635 1.00 83.94 201 MET A C 1
ATOM 1634 O O . MET A 1 201 ? 1.196 13.579 4.697 1.00 83.94 201 MET A O 1
ATOM 1638 N N . ASN A 1 202 ? 0.347 13.822 2.640 1.00 81.31 202 ASN A N 1
ATOM 1639 C CA . ASN A 1 202 ? 0.121 15.258 2.796 1.00 81.31 202 ASN A CA 1
ATOM 1640 C C . ASN A 1 202 ? -1.161 15.493 3.606 1.00 81.31 202 ASN A C 1
ATOM 1642 O O . ASN A 1 202 ? -2.228 15.743 3.046 1.00 81.31 202 ASN A O 1
ATOM 1646 N N . GLU A 1 203 ? -1.051 15.364 4.927 1.00 85.12 203 GLU A N 1
ATOM 1647 C CA . GLU A 1 203 ? -2.194 15.398 5.839 1.00 85.12 203 GLU A CA 1
ATOM 1648 C C . GLU A 1 203 ? -2.997 16.692 5.730 1.00 85.12 203 GLU A C 1
ATOM 165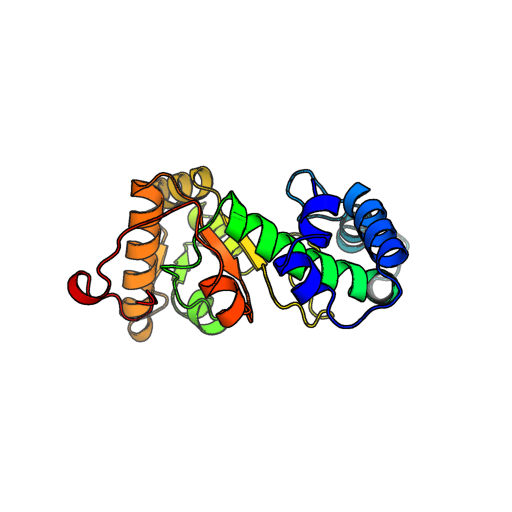0 O O . GLU A 1 203 ? -4.220 16.656 5.782 1.00 85.12 203 GLU A O 1
ATOM 1655 N N . GLU A 1 204 ? -2.328 17.830 5.530 1.00 81.56 204 GLU A N 1
ATOM 1656 C CA . GLU A 1 204 ? -2.994 19.128 5.390 1.00 81.56 204 GLU A CA 1
ATOM 1657 C C . GLU A 1 204 ? -3.917 19.164 4.172 1.00 81.56 204 GLU A C 1
ATOM 1659 O O . GLU A 1 204 ? -4.979 19.773 4.228 1.00 81.56 204 GLU A O 1
ATOM 1664 N N . VAL A 1 205 ? -3.557 18.474 3.087 1.00 79.25 205 VAL A N 1
ATOM 1665 C CA . VAL A 1 205 ? -4.438 18.336 1.921 1.00 79.25 205 VAL A CA 1
ATOM 1666 C C . VAL A 1 205 ? -5.534 17.308 2.183 1.00 79.25 205 VAL A C 1
ATOM 1668 O O . VAL A 1 205 ? -6.687 17.563 1.846 1.00 79.25 205 VAL A O 1
ATOM 1671 N N . LEU A 1 206 ? -5.210 16.170 2.802 1.00 83.81 206 LEU A N 1
ATOM 1672 C CA . LEU A 1 206 ? -6.193 15.115 3.074 1.00 83.81 206 LEU A CA 1
ATOM 1673 C C . LEU A 1 206 ? -7.291 15.567 4.043 1.00 83.81 206 LEU A C 1
ATOM 1675 O O . LEU A 1 206 ? -8.448 15.216 3.843 1.00 83.81 206 LEU A O 1
ATOM 1679 N N . LYS A 1 207 ? -6.961 16.408 5.030 1.00 82.31 207 LYS A N 1
ATOM 1680 C CA . LYS A 1 207 ? -7.930 17.021 5.957 1.00 82.31 207 LYS A CA 1
ATOM 1681 C C . LYS A 1 207 ? -8.944 17.935 5.259 1.00 82.31 207 LYS A C 1
ATOM 1683 O O . LYS A 1 207 ? -10.014 18.175 5.805 1.00 82.31 207 LYS A O 1
ATOM 1688 N N . LEU A 1 208 ? -8.618 18.463 4.075 1.00 77.06 208 LEU A N 1
ATOM 1689 C CA . LEU A 1 208 ? -9.522 19.318 3.296 1.00 77.06 208 LEU A CA 1
ATOM 1690 C C . LEU A 1 208 ? -10.491 18.517 2.423 1.00 77.06 208 LEU A C 1
ATOM 1692 O O . LEU A 1 208 ? -11.450 19.085 1.898 1.00 77.06 208 LEU A O 1
ATOM 1696 N N . ILE A 1 209 ? -10.236 17.224 2.225 1.00 79.75 209 ILE A N 1
ATOM 1697 C CA . ILE A 1 209 ? -11.119 16.364 1.447 1.00 79.75 209 ILE A CA 1
ATOM 1698 C C . ILE A 1 209 ? -12.308 16.012 2.330 1.00 79.75 209 ILE A C 1
ATOM 1700 O O . ILE A 1 209 ? -12.143 15.433 3.400 1.00 79.75 209 ILE A O 1
ATOM 1704 N N . GLN A 1 210 ? -13.513 16.355 1.877 1.00 80.75 210 GLN A N 1
ATOM 1705 C CA . GLN A 1 210 ? -14.725 15.868 2.520 1.00 80.75 210 GLN A CA 1
ATOM 1706 C C . GLN A 1 210 ? -14.809 14.359 2.272 1.00 80.75 210 GLN A C 1
ATOM 1708 O O . GLN A 1 210 ? -14.963 13.964 1.113 1.00 80.75 210 GLN A O 1
ATOM 1713 N N . PRO A 1 211 ? -14.688 13.518 3.311 1.00 77.25 211 PRO A N 1
ATOM 1714 C CA . PRO A 1 211 ? -14.588 12.096 3.082 1.00 77.25 211 PRO A CA 1
ATOM 1715 C C . PRO A 1 211 ? -15.970 11.550 2.681 1.00 77.25 211 PRO A C 1
ATOM 1717 O O . PRO A 1 211 ? -16.987 11.925 3.277 1.00 77.25 211 PRO A O 1
ATOM 1720 N N . PRO A 1 212 ? -16.033 10.660 1.680 1.00 81.12 212 PRO A N 1
ATOM 1721 C CA . PRO A 1 212 ? -17.268 9.982 1.286 1.00 81.12 212 PRO A CA 1
ATOM 1722 C C . PRO A 1 212 ? -17.711 8.946 2.330 1.00 81.12 212 PRO A C 1
ATOM 1724 O O . PRO A 1 212 ? -18.869 8.530 2.342 1.00 81.12 212 PRO A O 1
ATOM 1727 N N . LEU A 1 213 ? -16.790 8.546 3.212 1.00 82.62 213 LEU A N 1
ATOM 1728 C CA . LEU A 1 213 ? -16.997 7.615 4.313 1.00 82.62 213 LEU A CA 1
ATOM 1729 C C . LEU A 1 213 ? -16.798 8.334 5.648 1.00 82.62 213 LEU A C 1
ATOM 1731 O O . LEU A 1 213 ? -15.907 9.167 5.786 1.00 82.62 213 LEU A O 1
ATOM 1735 N N . SER A 1 214 ? -17.593 7.980 6.652 1.00 80.88 214 SER A N 1
ATOM 1736 C CA . SER A 1 214 ? -17.407 8.465 8.018 1.00 80.88 214 SER A CA 1
ATOM 1737 C C . SER A 1 214 ? -17.550 7.297 8.981 1.00 80.88 214 SER A C 1
ATOM 1739 O O . SER A 1 214 ? -18.577 6.622 8.989 1.00 80.88 214 SER A O 1
ATOM 1741 N N . VAL A 1 215 ? -16.498 7.054 9.762 1.00 81.81 215 VAL A N 1
ATOM 1742 C CA . VAL A 1 215 ? -16.499 6.092 10.865 1.00 81.81 215 VAL A CA 1
ATOM 1743 C C . VAL A 1 215 ? -16.268 6.891 12.135 1.00 81.81 215 VAL A C 1
ATOM 1745 O O . VAL A 1 215 ? -15.182 7.428 12.356 1.00 81.81 215 VAL A O 1
ATOM 1748 N N . GLU A 1 216 ? -17.303 7.012 12.957 1.00 79.94 216 GLU A N 1
ATOM 1749 C CA . GLU A 1 216 ? -17.193 7.698 14.239 1.00 79.94 216 GLU A CA 1
ATOM 1750 C C . GLU A 1 216 ? -16.474 6.785 15.240 1.00 79.94 216 GLU A C 1
ATOM 1752 O O . GLU A 1 216 ? -17.013 5.767 15.674 1.00 79.94 216 GLU A O 1
ATOM 1757 N N . ILE A 1 217 ? -15.238 7.144 15.599 1.00 83.88 217 ILE A N 1
ATOM 1758 C CA . ILE A 1 217 ? -14.455 6.460 16.634 1.00 83.88 217 ILE A CA 1
ATOM 1759 C C . ILE A 1 217 ? -14.100 7.460 17.734 1.00 83.88 217 ILE A C 1
ATOM 1761 O O . ILE A 1 217 ? -13.320 8.392 17.510 1.00 83.88 217 ILE A O 1
ATOM 1765 N N . ASP A 1 218 ? -14.606 7.234 18.948 1.00 86.88 218 ASP A N 1
ATOM 1766 C CA . ASP A 1 218 ? -14.108 7.929 20.136 1.00 86.88 218 ASP A CA 1
ATOM 1767 C C . ASP A 1 218 ? -12.821 7.249 20.623 1.00 86.88 218 ASP A C 1
ATOM 1769 O O . ASP A 1 218 ? -12.818 6.318 21.432 1.00 86.88 218 ASP A O 1
ATOM 1773 N N . VAL A 1 219 ? -11.693 7.722 20.092 1.00 88.25 219 VAL A N 1
ATOM 1774 C CA . VAL A 1 219 ? -10.361 7.208 20.437 1.00 88.25 219 VAL A CA 1
ATOM 1775 C C . VAL A 1 219 ? -10.041 7.359 21.927 1.00 88.25 219 VAL A C 1
ATOM 1777 O O . VAL A 1 219 ? -9.312 6.534 22.474 1.00 88.25 219 VAL A O 1
ATOM 1780 N N . LYS A 1 220 ? -10.606 8.367 22.613 1.00 87.94 220 LYS A N 1
ATOM 1781 C CA . LYS A 1 220 ? -10.365 8.604 24.045 1.00 87.94 220 LYS A CA 1
ATOM 1782 C C . LYS A 1 220 ? -11.161 7.624 24.896 1.00 87.94 220 LYS A C 1
ATOM 1784 O O . LYS A 1 220 ? -10.602 7.069 25.838 1.00 87.94 220 LYS A O 1
ATOM 1789 N N . GLU A 1 221 ? -12.432 7.401 24.565 1.00 91.25 221 GLU A N 1
ATOM 1790 C CA . GLU A 1 221 ? -13.274 6.412 25.245 1.00 91.25 221 GLU A CA 1
ATOM 1791 C C . GLU A 1 221 ? -12.709 4.995 25.083 1.00 91.25 221 GLU A C 1
ATOM 1793 O O . GLU A 1 221 ? -12.656 4.232 26.049 1.00 91.25 221 GLU A O 1
ATOM 1798 N N . LEU A 1 222 ? -12.211 4.667 23.887 1.00 90.94 222 LEU A N 1
ATOM 1799 C CA . LEU A 1 222 ? -11.599 3.370 23.589 1.00 90.94 222 LEU A CA 1
ATOM 1800 C C . LEU A 1 222 ? -10.153 3.233 24.095 1.00 90.94 222 LEU A C 1
ATOM 1802 O O . LEU A 1 222 ? -9.603 2.133 24.060 1.00 90.94 222 LEU A O 1
ATOM 1806 N N . GLY A 1 223 ? -9.537 4.320 24.571 1.00 91.81 223 GLY A N 1
ATOM 1807 C CA . GLY A 1 223 ? -8.161 4.327 25.074 1.00 91.81 223 GLY A CA 1
ATOM 1808 C C . GLY A 1 223 ? -7.092 4.054 24.007 1.00 91.81 223 GLY A C 1
ATOM 1809 O O . GLY A 1 223 ? -6.037 3.522 24.348 1.00 91.81 223 GLY A O 1
ATOM 1810 N N . LEU A 1 224 ? -7.363 4.400 22.744 1.00 92.69 224 LEU A N 1
ATOM 1811 C CA . LEU A 1 224 ? -6.469 4.178 21.604 1.00 92.69 224 LEU A CA 1
ATOM 1812 C C . LEU A 1 224 ? -5.452 5.319 21.509 1.00 92.69 224 LEU A C 1
ATOM 1814 O O . LEU A 1 224 ? -5.817 6.459 21.228 1.00 92.69 224 LEU A O 1
ATOM 1818 N N . GLU A 1 225 ? -4.170 5.033 21.728 1.00 92.44 225 GLU A N 1
ATOM 1819 C CA . GLU A 1 225 ? -3.123 6.068 21.755 1.00 92.44 225 GLU A CA 1
ATOM 1820 C C . GLU A 1 225 ? -2.375 6.218 20.431 1.00 92.44 225 GLU A C 1
ATOM 1822 O O . GLU A 1 225 ? -1.812 7.276 20.153 1.00 92.44 225 GLU A O 1
ATOM 1827 N N . ASN A 1 226 ? -2.367 5.169 19.611 1.00 93.50 226 ASN A N 1
ATOM 1828 C CA . ASN A 1 226 ? -1.704 5.153 18.310 1.00 93.50 226 ASN A CA 1
ATOM 1829 C C . ASN A 1 226 ? -2.678 5.383 17.146 1.00 93.50 226 ASN A C 1
ATOM 1831 O O . ASN A 1 226 ? -2.254 5.374 15.991 1.00 93.50 226 ASN A O 1
ATOM 1835 N N . VAL A 1 227 ? -3.967 5.580 17.438 1.00 93.12 227 VAL A N 1
ATOM 1836 C CA . VAL A 1 227 ? -4.990 5.949 16.455 1.00 93.12 227 VAL A CA 1
ATOM 1837 C C . VAL A 1 227 ? -5.241 7.447 16.550 1.00 93.12 227 VAL A C 1
ATOM 1839 O O . VAL A 1 227 ? -5.644 7.965 17.590 1.00 93.12 227 VAL A O 1
ATOM 1842 N N . ILE A 1 228 ? -5.003 8.145 15.448 1.00 90.75 228 ILE A N 1
ATOM 1843 C CA . ILE A 1 228 ? -5.239 9.574 15.315 1.00 90.75 228 ILE A CA 1
ATOM 1844 C C . ILE A 1 228 ? -6.645 9.776 14.752 1.00 90.75 228 ILE A C 1
ATOM 1846 O O . ILE A 1 228 ? -7.015 9.193 13.733 1.00 90.75 228 ILE A O 1
ATOM 1850 N N . ASN A 1 229 ? -7.418 10.631 15.415 1.00 89.81 229 ASN A N 1
ATOM 1851 C CA . ASN A 1 229 ? -8.692 11.130 14.918 1.00 89.81 229 ASN A CA 1
ATOM 1852 C C . ASN A 1 229 ? -8.689 12.656 15.064 1.00 89.81 229 ASN A C 1
ATOM 1854 O O . ASN A 1 229 ? -8.717 13.159 16.189 1.00 89.81 229 ASN A O 1
ATOM 1858 N N . TYR A 1 2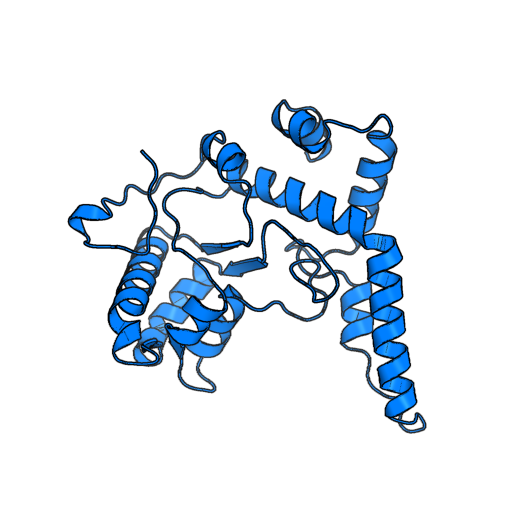30 ? -8.550 13.382 13.952 1.00 83.44 230 TYR A N 1
ATOM 1859 C CA . TYR A 1 230 ? -8.558 14.847 13.982 1.00 83.44 230 TYR A CA 1
ATOM 1860 C C . TYR A 1 230 ? -9.978 15.383 14.234 1.00 83.44 230 TYR A C 1
ATOM 1862 O O . TYR A 1 230 ? -10.945 14.809 13.736 1.00 83.44 230 TYR A O 1
ATOM 1870 N N . GLU A 1 231 ? -10.072 16.470 15.010 1.00 66.00 231 GLU A N 1
ATOM 1871 C CA . GLU A 1 231 ? -11.320 17.205 15.298 1.00 66.00 231 GLU A CA 1
ATOM 1872 C C . GLU A 1 231 ? -11.823 18.021 14.098 1.00 66.00 231 GLU A C 1
ATOM 1874 O O . GLU A 1 231 ? -10.975 18.565 13.349 1.00 66.00 231 GLU A O 1
#

Mean predicted aligned error: 6.33 Å